Protein AF-A0A125PHG7-F1 (afdb_monomer_lite)

Sequence (249 aa):
MFSWAIPRGFDPPYDG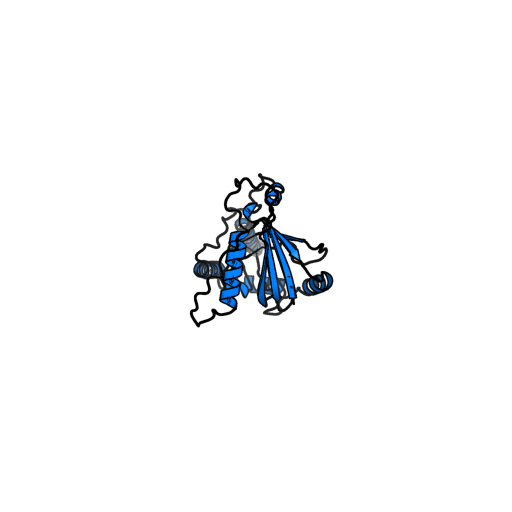TRLGIETFPHGKSYALYEGLATHGSSHAGIWDVGEYEIDSYERLGDLDNEETVSTHGDETAPAHDVEQEAKLREALRYCHFADDNQPTRGNPSRSFKIFLKGTRFQNLRLEFSRRITDVKHVKPKDTRLPTTNRQWTIVVLGPKKSIAAAAATATTSILTGRTMDEIKKQSRAALLTSPNMVQENERMWSAETGESLSYPQAEDSKAKKEEEALECAVASLGLEDDEQDVASR

Structure (mmCIF, N/CA/C/O backbone):
data_AF-A0A125PHG7-F1
#
_entry.id   AF-A0A125PHG7-F1
#
loop_
_atom_site.group_PDB
_atom_site.id
_atom_site.type_symbol
_atom_site.label_atom_id
_atom_site.label_alt_id
_atom_site.label_comp_id
_atom_site.label_asym_id
_atom_site.label_entity_id
_atom_site.label_seq_id
_atom_site.pdbx_PDB_ins_code
_atom_site.Cartn_x
_atom_site.Cartn_y
_atom_site.Cartn_z
_atom_site.occupancy
_atom_site.B_iso_or_equiv
_atom_site.auth_seq_id
_atom_site.auth_comp_id
_atom_site.auth_asym_id
_atom_site.auth_atom_id
_atom_site.pdbx_PDB_model_num
ATOM 1 N N . MET A 1 1 ? 9.045 4.737 4.213 1.00 84.69 1 MET A N 1
ATOM 2 C CA . MET A 1 1 ? 8.439 3.792 3.250 1.00 84.69 1 MET A CA 1
ATOM 3 C C . MET A 1 1 ? 7.819 4.576 2.124 1.00 84.69 1 MET A C 1
ATOM 5 O O . MET A 1 1 ? 7.138 5.552 2.405 1.00 84.69 1 MET A O 1
ATOM 9 N N . PHE A 1 2 ? 8.014 4.148 0.881 1.00 88.56 2 PHE A N 1
ATOM 10 C CA . PHE A 1 2 ? 7.249 4.683 -0.245 1.00 88.56 2 PHE A CA 1
ATOM 11 C C . PHE A 1 2 ? 5.775 4.296 -0.109 1.00 88.56 2 PHE A C 1
ATOM 13 O O . PHE A 1 2 ? 5.451 3.260 0.473 1.00 88.56 2 PHE A O 1
ATOM 20 N N . SER A 1 3 ? 4.865 5.156 -0.556 1.00 89.62 3 SER A N 1
ATOM 21 C CA . SER A 1 3 ? 3.439 4.981 -0.279 1.00 89.62 3 SER A CA 1
ATOM 22 C C . SER A 1 3 ? 2.5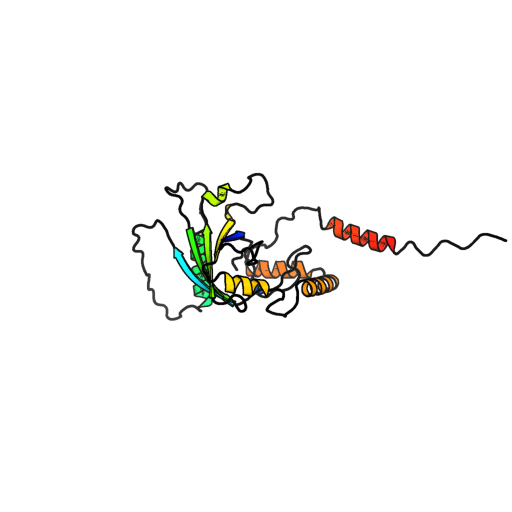78 5.503 -1.419 1.00 89.62 3 SER A C 1
ATOM 24 O O . SER A 1 3 ? 2.834 6.572 -1.972 1.00 89.62 3 SER A O 1
ATOM 26 N N . TRP A 1 4 ? 1.529 4.744 -1.735 1.00 91.44 4 TRP A N 1
ATOM 27 C CA . TRP A 1 4 ? 0.517 5.119 -2.714 1.00 91.44 4 TRP A CA 1
ATOM 28 C C . TRP A 1 4 ? -0.880 4.904 -2.145 1.00 91.44 4 TRP A C 1
ATOM 30 O O . TRP A 1 4 ? -1.186 3.842 -1.605 1.00 91.44 4 TRP A O 1
ATOM 40 N N . ALA A 1 5 ? -1.759 5.880 -2.341 1.00 89.25 5 ALA A N 1
ATOM 41 C CA . ALA A 1 5 ? -3.190 5.711 -2.164 1.00 89.25 5 ALA A CA 1
ATOM 42 C C . ALA A 1 5 ? -3.797 5.114 -3.443 1.00 89.25 5 ALA A C 1
ATOM 44 O O . ALA A 1 5 ? -3.608 5.653 -4.536 1.00 89.25 5 ALA A O 1
ATOM 45 N N . ILE A 1 6 ? -4.557 4.023 -3.306 1.00 89.62 6 ILE A N 1
ATOM 46 C CA . ILE A 1 6 ? -5.271 3.355 -4.405 1.00 89.62 6 ILE A CA 1
ATOM 47 C C . ILE A 1 6 ? -6.781 3.449 -4.120 1.00 89.62 6 ILE A C 1
ATOM 49 O O . ILE A 1 6 ? -7.330 2.571 -3.456 1.00 89.62 6 ILE A O 1
ATOM 53 N N . PRO A 1 7 ? -7.492 4.493 -4.595 1.00 84.81 7 PRO A N 1
ATOM 54 C CA . PRO A 1 7 ? -8.845 4.819 -4.119 1.00 84.81 7 PRO A CA 1
ATOM 55 C C . PRO A 1 7 ? -9.909 3.736 -4.327 1.00 84.81 7 PRO A C 1
ATOM 57 O O . PRO A 1 7 ? -10.912 3.709 -3.621 1.00 84.81 7 PRO A O 1
ATOM 60 N N . ARG A 1 8 ? -9.728 2.872 -5.330 1.00 83.50 8 ARG A N 1
ATOM 61 C CA . ARG A 1 8 ? -10.654 1.774 -5.659 1.00 83.50 8 ARG A CA 1
ATOM 62 C C . ARG A 1 8 ? -10.152 0.402 -5.201 1.00 83.50 8 ARG A C 1
ATOM 64 O O . ARG A 1 8 ? -10.783 -0.595 -5.539 1.00 83.50 8 ARG A O 1
ATOM 71 N N . GLY A 1 9 ? -9.005 0.345 -4.517 1.00 85.50 9 GLY A N 1
ATOM 72 C CA . GLY A 1 9 ? -8.361 -0.907 -4.123 1.00 85.50 9 GLY A CA 1
ATOM 73 C C . GLY A 1 9 ? -8.283 -1.922 -5.269 1.00 85.50 9 GLY A C 1
ATOM 74 O O . GLY A 1 9 ? -8.097 -1.560 -6.435 1.00 85.50 9 GLY A O 1
ATOM 75 N N . PHE A 1 10 ? -8.490 -3.195 -4.939 1.00 83.88 10 PHE A N 1
ATOM 76 C CA . PHE A 1 10 ? -8.588 -4.296 -5.904 1.00 83.88 10 PHE A CA 1
ATOM 77 C C . PHE A 1 10 ? -10.024 -4.825 -6.060 1.00 83.88 10 PHE A C 1
ATOM 79 O O . PHE A 1 10 ? -10.228 -5.916 -6.594 1.00 83.88 10 PHE A O 1
ATOM 86 N N . ASP A 1 11 ? -11.020 -4.039 -5.640 1.00 75.75 11 ASP A N 1
ATOM 87 C CA . ASP A 1 11 ? -12.424 -4.446 -5.659 1.00 75.75 11 ASP A CA 1
ATOM 88 C C . ASP A 1 11 ? -12.980 -4.536 -7.091 1.00 75.75 11 ASP A C 1
ATOM 90 O O . ASP A 1 11 ? -12.595 -3.741 -7.963 1.00 75.75 11 ASP A O 1
ATOM 94 N N . PRO A 1 12 ? -13.908 -5.472 -7.367 1.00 67.56 12 PRO A N 1
ATOM 95 C CA . PRO A 1 12 ? -14.641 -5.512 -8.626 1.00 67.56 12 PRO A CA 1
ATOM 96 C C . PRO A 1 12 ? -15.515 -4.256 -8.849 1.00 67.56 12 PRO A C 1
ATOM 98 O O . PRO A 1 12 ? -16.071 -3.720 -7.892 1.00 67.56 12 PRO A O 1
ATOM 101 N N . PRO A 1 13 ? -15.729 -3.813 -10.103 1.00 65.00 13 PRO A N 1
ATOM 102 C CA . PRO A 1 13 ? -15.138 -4.338 -11.328 1.00 65.00 13 PRO A CA 1
ATOM 103 C C . PRO A 1 13 ? -13.642 -3.989 -11.432 1.00 65.00 13 PRO A C 1
ATOM 105 O O . PRO A 1 13 ? -13.215 -2.840 -11.298 1.00 65.00 13 PRO A O 1
ATOM 108 N N . TYR A 1 14 ? -12.830 -5.017 -11.676 1.00 67.69 14 TYR A N 1
ATOM 109 C CA . TYR A 1 14 ? -11.383 -4.916 -11.820 1.00 67.69 14 TYR A CA 1
ATOM 110 C C . TYR A 1 14 ? -10.998 -5.267 -13.259 1.00 67.69 14 TYR A C 1
ATOM 112 O O . TYR A 1 14 ? -11.067 -6.425 -13.670 1.00 67.69 14 TYR A O 1
ATOM 120 N N . ASP A 1 15 ? -10.624 -4.261 -14.044 1.00 70.88 15 ASP A N 1
ATOM 121 C CA . ASP A 1 15 ? -10.277 -4.386 -15.461 1.00 70.88 15 ASP A CA 1
ATOM 122 C C . ASP A 1 15 ? -8.796 -4.711 -15.698 1.00 70.88 15 ASP A C 1
ATOM 124 O O . ASP A 1 15 ? -8.433 -5.131 -16.797 1.00 70.88 15 ASP A O 1
ATOM 128 N N . GLY A 1 16 ? -7.940 -4.621 -14.679 1.00 80.44 16 GLY A N 1
ATOM 129 C CA . GLY A 1 16 ? -6.489 -4.752 -14.841 1.00 80.44 16 GLY A CA 1
ATOM 130 C C . GLY A 1 16 ? -5.703 -3.502 -14.477 1.00 80.44 16 GLY A C 1
ATOM 131 O O . GLY A 1 16 ? -4.488 -3.612 -14.349 1.00 80.44 16 GLY A O 1
ATOM 132 N N . THR A 1 17 ? -6.363 -2.362 -14.256 1.00 87.25 17 THR A N 1
ATOM 133 C CA . THR A 1 17 ? -5.678 -1.075 -14.099 1.00 87.25 17 THR A CA 1
ATOM 134 C C . THR A 1 17 ? -6.230 -0.283 -12.916 1.00 87.25 17 THR A C 1
ATOM 136 O O . THR A 1 17 ? -7.429 -0.291 -12.632 1.00 87.25 17 THR A O 1
ATOM 139 N N . ARG A 1 18 ? -5.357 0.409 -12.184 1.00 87.06 18 ARG A N 1
ATOM 140 C CA . ARG A 1 18 ? -5.702 1.255 -11.039 1.00 87.06 18 ARG A CA 1
ATOM 141 C C . ARG A 1 18 ? -4.920 2.558 -11.062 1.00 87.06 18 ARG A C 1
ATOM 143 O O . ARG A 1 18 ? -3.762 2.593 -11.458 1.00 87.06 18 ARG A O 1
ATOM 150 N N . LEU A 1 19 ? -5.569 3.618 -10.589 1.00 86.19 19 LEU A N 1
ATOM 151 C CA . LEU A 1 19 ? -4.893 4.862 -10.249 1.00 86.19 19 LEU A CA 1
ATOM 152 C C . LEU A 1 19 ? -4.193 4.681 -8.900 1.00 86.19 19 LEU A C 1
ATOM 154 O O . LEU A 1 19 ? -4.855 4.386 -7.902 1.00 86.19 19 LEU A O 1
ATOM 158 N N . GLY A 1 20 ? -2.880 4.878 -8.887 1.00 88.94 20 GLY A N 1
ATOM 159 C CA . GLY A 1 20 ? -2.086 5.072 -7.683 1.00 88.94 20 GLY A CA 1
ATOM 160 C C . GLY A 1 20 ? -1.722 6.543 -7.532 1.00 88.94 20 GLY A C 1
ATOM 161 O O . GLY A 1 20 ? -1.266 7.175 -8.483 1.00 88.94 20 GLY A O 1
ATOM 162 N N . ILE A 1 21 ? -1.920 7.098 -6.344 1.00 87.19 21 ILE A N 1
ATOM 163 C CA . ILE A 1 21 ? -1.499 8.457 -6.001 1.00 87.19 21 ILE A CA 1
ATOM 164 C C . ILE A 1 21 ? -0.365 8.338 -4.999 1.00 87.19 21 ILE A C 1
ATOM 166 O O . ILE A 1 21 ? -0.593 7.882 -3.885 1.00 87.19 21 ILE A O 1
ATOM 170 N N . GLU A 1 22 ? 0.835 8.749 -5.380 1.00 87.00 22 GLU A N 1
ATOM 171 C CA . GLU A 1 22 ? 1.981 8.801 -4.476 1.00 87.00 22 GLU A CA 1
ATOM 172 C C . GLU A 1 22 ? 1.706 9.790 -3.339 1.00 87.00 22 GLU A C 1
ATOM 174 O O . GLU A 1 22 ? 1.378 10.963 -3.562 1.00 87.00 22 GLU A O 1
ATOM 179 N N . THR A 1 23 ? 1.791 9.291 -2.110 1.00 84.75 23 THR A N 1
ATOM 180 C CA . THR A 1 23 ? 1.592 10.064 -0.883 1.00 84.75 23 THR A CA 1
ATOM 181 C C . THR A 1 23 ? 2.936 10.374 -0.236 1.00 84.75 23 THR A C 1
ATOM 183 O O . THR A 1 23 ? 3.985 9.947 -0.713 1.00 84.75 23 THR A O 1
ATOM 186 N N . PHE A 1 24 ? 2.913 11.105 0.878 1.00 81.56 24 PHE A N 1
ATOM 187 C CA . PHE A 1 24 ? 4.109 11.270 1.698 1.00 81.56 24 PHE A CA 1
ATOM 188 C C . PHE A 1 24 ? 4.642 9.909 2.164 1.00 81.56 24 PHE A C 1
ATOM 190 O O . PHE A 1 24 ? 3.845 8.978 2.362 1.00 81.56 24 PHE A O 1
ATOM 197 N N . PRO A 1 25 ? 5.970 9.766 2.297 1.00 83.00 25 PRO A N 1
ATOM 198 C CA . PRO A 1 25 ? 6.554 8.547 2.814 1.00 83.00 25 PRO A CA 1
ATOM 199 C C . PRO A 1 25 ? 6.179 8.379 4.285 1.00 83.00 25 PRO A C 1
ATOM 201 O O . PRO A 1 25 ? 6.287 9.318 5.061 1.00 83.00 25 PRO A O 1
ATOM 204 N N . HIS A 1 26 ? 5.781 7.174 4.685 1.00 83.75 26 HIS A N 1
ATOM 205 C CA . HIS A 1 26 ? 5.431 6.882 6.079 1.00 83.75 26 HIS A CA 1
ATOM 206 C C . HIS A 1 26 ? 6.583 6.197 6.824 1.00 83.75 26 HIS A C 1
ATOM 208 O O . HIS A 1 26 ? 7.427 5.534 6.206 1.00 83.75 26 HIS A O 1
ATOM 214 N N . GLY A 1 27 ? 6.612 6.335 8.153 1.00 83.25 27 GLY A N 1
ATOM 215 C CA . GLY A 1 27 ? 7.534 5.599 9.024 1.00 83.25 27 GLY A CA 1
ATOM 216 C C . GLY A 1 27 ? 7.376 4.081 8.880 1.00 83.25 27 GLY A C 1
ATOM 217 O O . GLY A 1 27 ? 6.334 3.595 8.436 1.00 83.25 27 GLY A O 1
ATOM 218 N N . LYS A 1 28 ? 8.402 3.307 9.248 1.00 85.19 28 LYS A N 1
ATOM 219 C CA . LYS A 1 28 ? 8.317 1.836 9.245 1.00 85.19 28 LYS A CA 1
ATOM 220 C C . LYS A 1 28 ? 7.242 1.342 10.209 1.00 85.19 28 LYS A C 1
ATOM 222 O O . LYS A 1 28 ? 6.509 0.417 9.869 1.00 85.19 28 LYS A O 1
ATOM 227 N N . SER A 1 29 ? 7.096 1.998 11.359 1.00 86.94 29 SER A N 1
ATOM 228 C CA . SER A 1 29 ? 6.066 1.659 12.346 1.00 86.94 29 SER A CA 1
ATOM 229 C C . SER A 1 29 ? 4.635 1.880 11.832 1.00 86.94 29 SER A C 1
ATOM 231 O O . SER A 1 29 ? 3.714 1.207 12.291 1.00 86.94 29 SER A O 1
ATOM 233 N N . TYR A 1 30 ? 4.440 2.738 10.822 1.00 88.56 30 TYR A N 1
ATOM 234 C CA . TYR A 1 30 ? 3.130 2.970 10.205 1.00 88.56 30 TYR A CA 1
ATOM 235 C C . TYR A 1 30 ? 2.581 1.736 9.473 1.00 88.56 30 TYR A C 1
ATOM 237 O O . TYR A 1 30 ? 1.369 1.553 9.422 1.00 88.56 30 TYR A O 1
ATOM 245 N N . ALA A 1 31 ? 3.438 0.851 8.939 1.00 88.44 31 ALA A N 1
ATOM 246 C CA . ALA A 1 31 ? 2.982 -0.331 8.190 1.00 88.44 31 ALA A CA 1
ATOM 247 C C . ALA A 1 31 ? 2.143 -1.312 9.019 1.00 88.44 31 ALA A C 1
ATOM 249 O O . ALA A 1 31 ? 1.397 -2.106 8.452 1.00 88.44 31 ALA A O 1
ATOM 250 N N . LEU A 1 32 ? 2.272 -1.268 10.346 1.00 91.12 32 LEU A N 1
ATOM 251 C CA . LEU A 1 32 ? 1.525 -2.120 11.271 1.00 91.12 32 LEU A CA 1
ATOM 252 C C . LEU A 1 32 ? 0.519 -1.323 12.112 1.00 91.12 32 LEU A C 1
ATOM 254 O O . LEU A 1 32 ? -0.070 -1.864 13.047 1.00 91.12 32 LEU A O 1
ATOM 258 N N . TYR A 1 33 ? 0.336 -0.037 11.810 1.00 90.38 33 TYR A N 1
ATOM 259 C CA . TYR A 1 33 ? -0.520 0.836 12.595 1.00 90.38 33 TYR A CA 1
ATOM 260 C C . TYR A 1 33 ? -2.002 0.651 12.248 1.00 90.38 33 TYR A C 1
ATOM 262 O O . TYR A 1 33 ? -2.410 0.737 11.090 1.00 90.38 33 TYR A O 1
ATOM 270 N N . GLU A 1 34 ? -2.828 0.478 13.281 1.00 91.75 34 GLU A N 1
ATOM 271 C CA . GLU A 1 34 ? -4.287 0.466 13.177 1.00 91.75 34 GLU A CA 1
ATOM 272 C C . GLU A 1 34 ? -4.892 1.489 14.120 1.00 91.75 34 GLU A C 1
ATOM 274 O O . GLU A 1 34 ? -4.674 1.439 15.332 1.00 91.75 34 GLU A O 1
ATOM 279 N N . GLY A 1 35 ? -5.712 2.379 13.576 1.00 89.88 35 GLY A N 1
ATOM 280 C CA . GLY A 1 35 ? -6.410 3.364 14.379 1.00 89.88 35 GLY A CA 1
ATOM 281 C C . GLY A 1 35 ? -6.613 4.688 13.669 1.00 89.88 35 GLY A C 1
ATOM 282 O O . GLY A 1 35 ? -6.902 4.720 12.478 1.00 89.88 35 GLY A O 1
ATOM 283 N N . LEU A 1 36 ? -6.506 5.787 14.406 1.00 86.56 36 LEU A N 1
ATOM 284 C CA . LEU A 1 36 ? -6.767 7.134 13.905 1.00 86.56 36 LEU A CA 1
ATOM 285 C C . LEU A 1 36 ? -5.554 7.643 13.114 1.00 86.56 36 LEU A C 1
ATOM 287 O O . LEU A 1 36 ? -4.464 7.761 13.665 1.00 86.56 36 LEU A O 1
ATOM 291 N N . ALA A 1 37 ? -5.726 7.897 11.817 1.00 70.69 37 ALA A N 1
ATOM 292 C CA . ALA A 1 37 ? -4.596 8.028 10.896 1.00 70.69 37 ALA A CA 1
ATOM 293 C C . ALA A 1 37 ? -3.994 9.444 10.804 1.00 70.69 37 ALA A C 1
ATOM 295 O O . ALA A 1 37 ? -2.812 9.554 10.499 1.00 70.69 37 ALA A O 1
ATOM 296 N N . THR A 1 38 ? -4.775 10.503 11.047 1.00 67.56 38 THR A N 1
ATOM 297 C CA . THR A 1 38 ? -4.357 11.923 10.993 1.00 67.56 38 THR A CA 1
ATOM 298 C C . THR A 1 38 ? -5.344 12.793 11.781 1.00 67.56 38 THR A C 1
ATOM 300 O O . THR A 1 38 ? -6.394 12.296 12.191 1.00 67.56 38 THR A O 1
ATOM 303 N N . HIS A 1 39 ? -5.072 14.099 11.936 1.00 55.31 39 HIS A N 1
ATOM 304 C CA . HIS A 1 39 ? -6.052 15.094 12.419 1.00 55.31 39 HIS A CA 1
ATOM 305 C C . HIS A 1 39 ? -7.324 15.087 11.543 1.00 55.31 39 HIS A C 1
ATOM 307 O O . HIS A 1 39 ? -7.391 15.718 10.489 1.00 55.31 39 HIS A O 1
ATOM 313 N N . GLY A 1 40 ? -8.322 14.293 11.936 1.00 54.66 40 GLY A N 1
ATOM 314 C CA . GLY A 1 40 ? -9.566 14.073 11.201 1.00 54.66 40 GLY A CA 1
ATOM 315 C C . GLY A 1 40 ? -10.265 12.768 11.599 1.00 54.66 40 GLY A C 1
ATOM 316 O O . GLY A 1 40 ? -9.788 12.011 12.432 1.00 54.66 40 GLY A O 1
ATOM 317 N N . SER A 1 41 ? -11.406 12.481 10.966 1.00 62.66 41 SER A N 1
ATOM 318 C CA . SER A 1 41 ? -12.200 11.255 11.185 1.00 62.66 41 SER A CA 1
ATOM 319 C C . SER A 1 41 ? -11.694 10.027 10.390 1.00 62.66 41 SER A C 1
ATOM 321 O O . SER A 1 41 ? -12.434 9.055 10.197 1.00 62.66 41 SER A O 1
ATOM 323 N N . SER A 1 42 ? -10.459 10.054 9.873 1.00 78.50 42 SER A N 1
ATOM 324 C CA . SER A 1 42 ? -9.877 8.989 9.040 1.00 78.50 42 SER A CA 1
ATOM 325 C C . SER A 1 42 ? -9.279 7.868 9.889 1.00 78.50 42 SER A C 1
ATOM 327 O O . SER A 1 42 ? -8.553 8.104 10.848 1.00 78.50 42 SER A O 1
ATOM 329 N N . HIS A 1 43 ? -9.569 6.623 9.516 1.00 86.69 43 HIS A N 1
ATOM 330 C CA . HIS A 1 43 ? -9.115 5.449 10.255 1.00 86.69 43 HIS A CA 1
ATOM 331 C C . HIS A 1 43 ? -8.344 4.506 9.337 1.00 86.69 43 HIS A C 1
ATOM 333 O O . HIS A 1 43 ? -8.745 4.291 8.192 1.00 86.69 43 HIS A O 1
ATOM 339 N N . ALA A 1 44 ? -7.261 3.943 9.858 1.00 88.31 44 ALA A N 1
ATOM 340 C CA . ALA A 1 44 ? -6.425 2.947 9.219 1.00 88.31 44 ALA A CA 1
ATOM 341 C C . ALA A 1 44 ? -6.734 1.554 9.779 1.00 88.31 44 ALA A C 1
ATOM 343 O O . ALA A 1 44 ? -6.848 1.368 10.992 1.00 88.31 44 ALA A O 1
ATOM 344 N N . GLY A 1 45 ? -6.835 0.582 8.879 1.00 90.44 45 GLY A N 1
ATOM 345 C CA . GLY A 1 45 ? -6.798 -0.843 9.186 1.00 90.44 45 GLY A CA 1
ATOM 346 C C . GLY A 1 45 ? -5.813 -1.522 8.240 1.00 90.44 45 GLY A C 1
ATOM 347 O O . GLY A 1 45 ? -5.635 -1.064 7.106 1.00 90.44 45 GLY A O 1
ATOM 348 N N . ILE A 1 46 ? -5.168 -2.596 8.694 1.00 93.50 46 ILE A N 1
ATOM 349 C CA . ILE A 1 46 ? -4.195 -3.322 7.876 1.00 93.50 46 ILE A CA 1
ATOM 350 C C . ILE A 1 46 ? -4.906 -4.428 7.103 1.00 93.50 46 ILE A C 1
ATOM 352 O O . ILE A 1 46 ? -5.292 -5.460 7.649 1.00 93.50 46 ILE A O 1
ATOM 356 N N . TRP A 1 47 ? -5.082 -4.208 5.803 1.00 92.19 47 TRP A N 1
ATOM 357 C CA . TRP A 1 47 ? -5.775 -5.144 4.915 1.00 92.19 47 TRP A CA 1
ATOM 358 C C . TRP A 1 47 ? -4.881 -6.271 4.402 1.00 92.19 47 TRP A C 1
ATOM 360 O O . TRP A 1 47 ? -5.379 -7.335 4.047 1.00 92.19 47 TRP A O 1
ATOM 370 N N . ASP A 1 48 ? -3.578 -6.051 4.331 1.00 94.19 48 ASP A N 1
ATOM 371 C CA . ASP A 1 48 ? -2.606 -7.095 4.052 1.00 94.19 48 ASP A CA 1
ATOM 372 C C . ASP A 1 48 ? -1.229 -6.647 4.534 1.00 94.19 48 ASP A C 1
ATOM 374 O O . ASP A 1 48 ? -0.970 -5.451 4.669 1.00 94.19 48 ASP A O 1
ATOM 378 N N . VAL A 1 49 ? -0.357 -7.612 4.789 1.00 94.44 49 VAL A N 1
ATOM 379 C CA . VAL A 1 49 ? 1.037 -7.387 5.158 1.00 94.44 49 VAL A CA 1
ATOM 380 C C . VAL A 1 49 ? 1.878 -8.544 4.638 1.00 94.44 49 VAL A C 1
ATOM 382 O O . VAL A 1 49 ? 1.414 -9.688 4.575 1.00 94.44 49 VAL A O 1
ATOM 385 N N . GLY A 1 50 ? 3.111 -8.245 4.254 1.00 93.75 50 GLY A N 1
ATOM 386 C CA . GLY A 1 50 ? 4.061 -9.238 3.787 1.00 93.75 50 GLY A CA 1
ATOM 387 C C . GLY A 1 50 ? 5.312 -8.594 3.218 1.00 93.75 50 GLY A C 1
ATOM 388 O O . GLY A 1 50 ? 5.626 -7.439 3.510 1.00 93.75 50 GLY A O 1
ATOM 389 N N . GLU A 1 51 ? 6.007 -9.360 2.392 1.00 93.38 51 GLU A N 1
ATOM 390 C CA . GLU A 1 51 ? 7.259 -8.955 1.762 1.00 93.38 51 GLU A CA 1
ATOM 391 C C . GLU A 1 51 ? 7.031 -8.549 0.306 1.00 93.38 51 GLU A C 1
ATOM 393 O O . GLU A 1 51 ? 6.010 -8.879 -0.308 1.00 93.38 51 GLU A O 1
ATOM 398 N N . TYR A 1 52 ? 8.006 -7.849 -0.265 1.00 93.19 52 TYR A N 1
ATOM 399 C CA . TYR A 1 52 ? 8.016 -7.544 -1.685 1.00 93.19 52 TYR A CA 1
ATOM 400 C C . TYR A 1 52 ? 9.389 -7.798 -2.301 1.00 93.19 52 TYR A C 1
ATOM 402 O O . TYR A 1 52 ? 10.416 -7.754 -1.627 1.00 93.19 52 TYR A O 1
ATOM 410 N N . GLU A 1 53 ? 9.386 -8.023 -3.610 1.00 93.25 53 GLU A N 1
ATOM 411 C CA . GLU A 1 53 ? 10.580 -8.127 -4.441 1.00 93.25 53 GLU A CA 1
ATOM 412 C C . GLU A 1 53 ? 10.422 -7.232 -5.669 1.00 93.25 53 GLU A C 1
ATOM 414 O O . GLU A 1 53 ? 9.345 -7.158 -6.266 1.00 93.25 53 GLU A O 1
ATOM 419 N N . ILE A 1 54 ? 11.493 -6.545 -6.056 1.00 90.44 54 ILE A N 1
ATOM 420 C CA . ILE A 1 54 ? 11.547 -5.813 -7.321 1.00 90.44 54 ILE A CA 1
ATOM 421 C C . ILE A 1 54 ? 11.924 -6.803 -8.419 1.00 90.44 54 ILE A C 1
ATOM 423 O O . ILE A 1 54 ? 13.038 -7.320 -8.439 1.00 90.44 54 ILE A O 1
ATOM 427 N N . ASP A 1 55 ? 10.968 -7.072 -9.310 1.00 81.69 55 ASP A N 1
ATOM 428 C CA . ASP A 1 55 ? 11.103 -8.050 -10.395 1.00 81.69 55 ASP A CA 1
ATOM 429 C C . ASP A 1 55 ? 11.951 -7.467 -11.536 1.00 81.69 55 ASP A C 1
ATOM 431 O O . ASP A 1 55 ? 12.926 -8.062 -11.984 1.00 81.69 55 ASP A O 1
ATOM 435 N N . SER A 1 56 ? 11.614 -6.257 -11.989 1.00 78.50 56 SER A N 1
ATOM 436 C CA . SER A 1 56 ? 12.374 -5.526 -13.011 1.00 78.50 56 SER A CA 1
ATOM 437 C C . SER A 1 56 ? 11.962 -4.056 -13.073 1.00 78.50 56 SER A C 1
ATOM 439 O O . SER A 1 56 ? 10.882 -3.676 -12.620 1.00 78.50 56 SER A O 1
ATOM 441 N N . TYR A 1 57 ? 12.800 -3.224 -13.682 1.00 71.38 57 TYR A N 1
ATOM 442 C CA . TYR A 1 57 ? 12.415 -1.912 -14.192 1.00 71.38 57 TYR A CA 1
ATOM 443 C C . TYR A 1 57 ? 12.915 -1.805 -15.637 1.00 71.38 57 TYR A C 1
ATOM 445 O O . TYR A 1 57 ? 14.081 -2.067 -15.917 1.00 71.38 57 TYR A O 1
ATOM 453 N N . GLU A 1 58 ? 12.015 -1.525 -16.581 1.00 63.12 58 GLU A N 1
ATOM 454 C CA . GLU A 1 58 ? 12.341 -1.532 -18.012 1.00 63.12 58 GLU A CA 1
ATOM 455 C C . GLU A 1 58 ? 12.714 -0.120 -18.474 1.00 63.12 58 GLU A C 1
ATOM 457 O O . GLU A 1 58 ? 11.926 0.822 -18.353 1.00 63.12 58 GLU A O 1
ATOM 462 N N . ARG A 1 59 ? 13.912 0.024 -19.058 1.00 54.53 59 ARG A N 1
ATOM 463 C CA . ARG A 1 59 ? 14.370 1.256 -19.709 1.00 54.53 59 ARG A CA 1
ATOM 464 C C . ARG A 1 59 ? 14.077 1.192 -21.204 1.00 54.53 59 ARG A C 1
ATOM 466 O O . ARG A 1 59 ? 14.958 0.921 -22.012 1.00 54.53 59 ARG A O 1
ATOM 473 N N . LEU A 1 60 ? 12.816 1.390 -21.589 1.00 44.69 60 LEU A N 1
ATOM 474 C CA . LEU A 1 60 ? 12.434 1.370 -23.004 1.00 44.69 60 LEU A CA 1
ATOM 475 C C . LEU A 1 60 ? 13.028 2.605 -23.715 1.00 44.69 60 LEU A C 1
ATOM 477 O O . LEU A 1 60 ? 12.469 3.699 -23.637 1.00 44.69 60 LEU A O 1
ATOM 481 N N . GLY A 1 61 ? 14.179 2.440 -24.375 1.00 44.56 61 GLY A N 1
ATOM 482 C CA . GLY A 1 61 ? 14.860 3.508 -25.122 1.00 44.56 61 GLY A CA 1
ATOM 483 C C . GLY A 1 61 ? 16.371 3.628 -24.908 1.00 44.56 61 GLY A C 1
ATOM 484 O O . GLY A 1 61 ? 16.992 4.423 -25.610 1.00 44.56 61 GLY A O 1
ATOM 485 N N . ASP A 1 62 ? 16.969 2.842 -24.011 1.00 40.44 62 ASP A N 1
ATOM 486 C CA . ASP A 1 62 ? 18.427 2.714 -23.954 1.00 40.44 62 ASP A CA 1
ATOM 487 C C . ASP A 1 62 ? 18.880 1.703 -25.011 1.00 40.44 62 ASP A C 1
ATOM 489 O O . ASP A 1 62 ? 18.947 0.497 -24.778 1.00 40.44 62 ASP A O 1
ATOM 493 N N . LEU A 1 63 ? 19.132 2.216 -26.214 1.00 42.25 63 LEU A N 1
ATOM 494 C CA . LEU A 1 63 ? 20.103 1.599 -27.105 1.00 42.25 63 LEU A CA 1
ATOM 495 C C . LEU A 1 63 ? 21.477 1.770 -26.448 1.00 42.25 63 LEU A C 1
ATOM 497 O O . LEU A 1 63 ? 21.876 2.893 -26.150 1.00 42.25 63 LEU A O 1
ATOM 501 N N . ASP A 1 64 ? 22.148 0.644 -26.237 1.00 42.06 64 ASP A N 1
ATOM 502 C CA . ASP A 1 64 ? 23.589 0.517 -26.040 1.00 42.06 64 ASP A CA 1
ATOM 503 C C . ASP A 1 64 ? 24.193 1.371 -24.915 1.00 42.06 64 ASP A C 1
ATOM 505 O O . ASP A 1 64 ? 24.948 2.304 -25.163 1.00 42.06 64 ASP A O 1
ATOM 509 N N . ASN A 1 65 ? 23.952 0.987 -23.661 1.00 38.88 65 ASN A N 1
ATOM 510 C CA . ASN A 1 65 ? 24.975 1.176 -22.635 1.00 38.88 65 ASN A CA 1
ATOM 511 C C . ASN A 1 65 ? 25.256 -0.180 -21.989 1.00 38.88 65 ASN A C 1
ATOM 513 O O . ASN A 1 65 ? 24.572 -0.622 -21.065 1.00 38.88 65 ASN A O 1
ATOM 517 N N . GLU A 1 66 ? 26.279 -0.858 -22.512 1.00 49.81 66 GLU A N 1
ATOM 518 C CA . GLU A 1 66 ? 27.075 -1.755 -21.687 1.00 49.81 66 GLU A CA 1
ATOM 519 C C . GLU A 1 66 ? 27.644 -0.920 -20.534 1.00 49.81 66 GLU A C 1
ATOM 521 O O . GLU A 1 66 ? 28.659 -0.250 -20.686 1.00 49.81 66 GLU A O 1
ATOM 526 N N . GLU A 1 67 ? 26.978 -0.914 -19.382 1.00 39.78 67 GLU A N 1
ATOM 527 C CA . GLU A 1 67 ? 27.518 -0.278 -18.184 1.00 39.78 67 GLU A CA 1
ATOM 528 C C . GLU A 1 67 ? 27.531 -1.259 -17.016 1.00 39.78 67 GLU A C 1
ATOM 530 O O . GLU A 1 67 ? 26.576 -1.450 -16.269 1.00 39.78 67 GLU A O 1
ATOM 535 N N . THR A 1 68 ? 28.713 -1.862 -16.891 1.00 40.78 68 THR A N 1
ATOM 536 C CA . THR A 1 68 ? 29.457 -1.977 -15.636 1.00 40.78 68 THR A CA 1
ATOM 537 C C . THR A 1 68 ? 28.715 -2.612 -14.469 1.00 40.78 68 THR A C 1
ATOM 539 O O . THR A 1 68 ? 28.271 -1.950 -13.532 1.00 40.78 68 THR A O 1
ATOM 542 N N . VAL A 1 69 ? 28.766 -3.943 -14.444 1.00 37.19 69 VAL A N 1
ATOM 543 C CA . VAL A 1 69 ? 28.784 -4.698 -13.190 1.00 37.19 69 VAL A CA 1
ATOM 544 C C . VAL A 1 69 ? 30.065 -4.312 -12.437 1.00 37.19 69 VAL A C 1
ATOM 546 O O . VAL A 1 69 ? 31.123 -4.917 -12.617 1.00 37.19 69 VAL A O 1
ATOM 549 N N . SER A 1 70 ? 29.998 -3.260 -11.617 1.00 37.22 70 SER A N 1
ATOM 550 C CA . SER A 1 70 ? 31.054 -2.949 -10.654 1.00 37.22 70 SER A CA 1
ATOM 551 C C . SER A 1 70 ? 31.012 -4.005 -9.554 1.00 37.22 70 SER A C 1
ATOM 553 O O . SER A 1 70 ? 30.256 -3.913 -8.589 1.00 37.22 70 SER A O 1
ATOM 555 N N . THR A 1 71 ? 31.796 -5.062 -9.752 1.00 42.72 71 THR A N 1
ATOM 556 C CA . THR A 1 71 ? 32.001 -6.124 -8.767 1.00 42.72 71 THR A CA 1
ATOM 557 C C . THR A 1 71 ? 33.143 -5.684 -7.856 1.00 42.72 71 THR A C 1
ATOM 559 O O . THR A 1 71 ? 34.287 -6.094 -8.038 1.00 42.72 71 THR A O 1
ATOM 562 N N . HIS A 1 72 ? 32.859 -4.805 -6.896 1.00 39.94 72 HIS A N 1
ATOM 563 C CA . HIS A 1 72 ? 33.755 -4.625 -5.757 1.00 39.94 72 HIS A CA 1
ATOM 564 C C . HIS A 1 72 ? 33.269 -5.519 -4.622 1.00 39.94 72 HIS A C 1
ATOM 566 O O . HIS A 1 72 ? 32.220 -5.285 -4.029 1.00 39.94 72 HIS A O 1
ATOM 572 N N . GLY A 1 73 ? 34.027 -6.593 -4.401 1.00 49.62 73 GLY A N 1
ATOM 573 C CA . GLY A 1 73 ? 33.827 -7.519 -3.301 1.00 49.62 73 GLY A CA 1
ATOM 574 C C . GLY A 1 73 ? 34.095 -6.836 -1.968 1.00 49.62 73 GLY A C 1
ATOM 575 O O . GLY A 1 73 ? 35.209 -6.384 -1.713 1.00 49.62 73 GLY A O 1
ATOM 576 N N . ASP A 1 74 ? 33.066 -6.814 -1.133 1.00 43.88 74 ASP A N 1
ATOM 577 C CA . ASP A 1 74 ? 33.191 -6.746 0.313 1.00 43.88 74 ASP A CA 1
ATOM 578 C C . ASP A 1 74 ? 32.233 -7.812 0.870 1.00 43.88 74 ASP A C 1
ATOM 580 O O . ASP A 1 74 ? 31.033 -7.804 0.576 1.00 43.88 74 ASP A O 1
ATOM 584 N N . GLU A 1 75 ? 32.782 -8.821 1.551 1.00 54.69 75 GLU A N 1
ATOM 585 C CA . GLU A 1 75 ? 32.076 -10.021 2.026 1.00 54.69 75 GLU A CA 1
ATOM 586 C C . GLU A 1 75 ? 31.206 -9.706 3.250 1.00 54.69 75 GLU A C 1
ATOM 588 O O . GLU A 1 75 ? 31.406 -10.186 4.365 1.00 54.69 75 GLU A O 1
ATOM 593 N N . THR A 1 76 ? 30.176 -8.897 3.050 1.00 59.91 76 THR A N 1
ATOM 594 C CA . THR A 1 76 ? 28.973 -8.944 3.878 1.00 59.91 76 THR A CA 1
ATOM 595 C C . THR A 1 76 ? 27.807 -8.609 2.969 1.00 59.91 76 THR A C 1
ATOM 597 O O . THR A 1 76 ? 27.484 -7.441 2.758 1.00 59.91 76 THR A O 1
ATOM 600 N N . ALA A 1 77 ? 27.212 -9.638 2.357 1.00 62.12 77 ALA A N 1
ATOM 601 C CA . ALA A 1 77 ? 26.020 -9.442 1.543 1.00 62.12 77 ALA A CA 1
ATOM 602 C C . ALA A 1 77 ? 24.980 -8.688 2.395 1.00 62.12 77 ALA A C 1
ATOM 604 O O . ALA A 1 77 ? 24.714 -9.113 3.527 1.00 62.12 77 ALA A O 1
ATOM 605 N N . PRO A 1 78 ? 24.446 -7.551 1.914 1.00 66.94 78 PRO A N 1
ATOM 606 C CA . PRO A 1 78 ? 23.450 -6.807 2.664 1.00 66.94 78 PRO A CA 1
ATOM 607 C C . PRO A 1 78 ? 22.246 -7.710 2.937 1.00 66.94 78 PRO A C 1
ATOM 609 O O . PRO A 1 78 ? 21.948 -8.626 2.167 1.00 66.94 78 PRO A O 1
ATOM 612 N N . ALA A 1 79 ? 21.548 -7.460 4.044 1.00 80.00 79 ALA A N 1
ATOM 613 C CA . ALA A 1 79 ? 20.309 -8.170 4.324 1.00 80.00 79 ALA A CA 1
ATOM 614 C C . ALA A 1 79 ? 19.327 -7.998 3.144 1.00 80.00 79 ALA A C 1
ATOM 616 O O . ALA A 1 79 ? 19.279 -6.940 2.512 1.00 80.00 79 ALA A O 1
ATOM 617 N N . HIS A 1 80 ? 18.574 -9.054 2.822 1.00 80.38 80 HIS A N 1
ATOM 618 C CA . HIS A 1 80 ? 17.721 -9.107 1.627 1.00 80.38 80 HIS A CA 1
ATOM 619 C C . HIS A 1 80 ? 16.729 -7.930 1.545 1.00 80.38 80 HIS A C 1
ATOM 621 O O . HIS A 1 80 ? 16.478 -7.391 0.470 1.00 80.38 80 HIS A O 1
ATOM 627 N N . ASP A 1 81 ? 16.203 -7.477 2.684 1.00 80.00 81 ASP A N 1
ATOM 628 C CA . ASP A 1 81 ? 15.313 -6.318 2.782 1.00 80.00 81 ASP A CA 1
ATOM 629 C C . ASP A 1 81 ? 16.003 -5.000 2.384 1.00 80.00 81 ASP A C 1
ATOM 631 O O . ASP A 1 81 ? 15.412 -4.173 1.686 1.00 80.00 81 ASP A O 1
ATOM 635 N N . VAL A 1 82 ? 17.270 -4.819 2.768 1.00 83.12 82 VAL A N 1
ATOM 636 C CA . VAL A 1 82 ? 18.086 -3.654 2.392 1.00 83.12 82 VAL A CA 1
ATOM 637 C C . VAL A 1 82 ? 18.309 -3.619 0.882 1.00 83.12 82 VAL A C 1
ATOM 639 O O . VAL A 1 82 ? 18.225 -2.551 0.270 1.00 83.12 82 VAL A O 1
ATOM 642 N N . GLU A 1 83 ? 18.549 -4.778 0.271 1.00 85.56 83 GLU A N 1
ATOM 643 C CA . GLU A 1 83 ? 18.726 -4.900 -1.176 1.00 85.56 83 GLU A CA 1
ATOM 644 C C . GLU A 1 83 ? 17.441 -4.535 -1.941 1.00 85.56 83 GLU A C 1
ATOM 646 O O . GLU A 1 83 ? 17.481 -3.725 -2.871 1.00 85.56 83 GLU A O 1
ATOM 651 N N . GLN A 1 84 ? 16.285 -5.075 -1.536 1.00 87.38 84 GLN A N 1
ATOM 652 C CA . GLN A 1 84 ? 15.002 -4.785 -2.195 1.00 87.38 84 GLN A CA 1
ATOM 653 C C . GLN A 1 84 ? 14.577 -3.317 -2.034 1.00 87.38 84 GLN A C 1
ATOM 655 O O . GLN A 1 84 ? 14.050 -2.712 -2.970 1.00 87.38 84 GLN A O 1
ATOM 660 N N . GLU A 1 85 ? 14.841 -2.703 -0.880 1.00 86.00 85 GLU A N 1
ATOM 661 C CA . GLU A 1 85 ? 14.615 -1.270 -0.650 1.00 86.00 85 GLU A CA 1
ATOM 662 C C . GLU A 1 85 ? 15.533 -0.396 -1.524 1.00 86.00 85 GLU A C 1
ATOM 664 O O . GLU A 1 85 ? 15.094 0.629 -2.053 1.00 86.00 85 GLU A O 1
ATOM 669 N N . ALA A 1 86 ? 16.794 -0.797 -1.729 1.00 85.75 86 ALA A N 1
ATOM 670 C CA . ALA A 1 86 ? 17.709 -0.099 -2.632 1.00 85.75 86 ALA A CA 1
ATOM 671 C C . ALA A 1 86 ? 17.232 -0.169 -4.093 1.00 85.75 86 ALA A C 1
ATOM 673 O O . ALA A 1 86 ? 17.146 0.873 -4.750 1.00 85.75 86 ALA A O 1
ATOM 674 N N . LYS A 1 87 ? 16.831 -1.359 -4.563 1.00 88.00 87 LYS A N 1
ATOM 675 C CA . LYS A 1 87 ? 16.248 -1.559 -5.903 1.00 88.00 87 LYS A CA 1
ATOM 676 C C . LYS A 1 87 ? 14.980 -0.734 -6.103 1.00 88.00 87 LYS A C 1
ATOM 678 O O . LYS A 1 87 ? 14.815 -0.100 -7.142 1.00 88.00 87 LYS A O 1
ATOM 683 N N . LEU A 1 88 ? 14.098 -0.691 -5.101 1.00 89.19 88 LEU A N 1
ATOM 684 C CA . LEU A 1 88 ? 12.871 0.105 -5.169 1.00 89.19 88 LEU A CA 1
ATOM 685 C C . LEU A 1 88 ? 13.192 1.598 -5.293 1.00 89.19 88 LEU A C 1
ATOM 687 O O . LEU A 1 88 ? 12.616 2.291 -6.130 1.00 89.19 88 LEU A O 1
ATOM 691 N N . ARG A 1 89 ? 14.145 2.098 -4.500 1.00 87.75 89 ARG A N 1
ATOM 692 C CA . ARG A 1 89 ? 14.570 3.502 -4.557 1.00 87.75 89 ARG A CA 1
ATOM 693 C C . ARG A 1 89 ? 15.152 3.870 -5.921 1.00 87.75 89 ARG A C 1
ATOM 695 O O . ARG A 1 89 ? 14.868 4.957 -6.423 1.00 87.75 89 ARG A O 1
ATOM 702 N N . GLU A 1 90 ? 15.947 2.988 -6.516 1.00 85.44 90 GLU A N 1
ATOM 703 C CA . GLU A 1 90 ? 16.490 3.175 -7.862 1.00 85.44 90 GLU A CA 1
ATOM 704 C C . GLU A 1 90 ? 15.382 3.188 -8.927 1.00 85.44 90 GLU A C 1
ATOM 706 O O . GLU A 1 90 ? 15.289 4.141 -9.704 1.00 85.44 90 GLU A O 1
ATOM 711 N N . ALA A 1 91 ? 14.477 2.205 -8.897 1.00 86.75 91 ALA A N 1
ATOM 712 C CA . ALA A 1 91 ? 13.346 2.112 -9.819 1.00 86.75 91 ALA A CA 1
ATOM 713 C C . ALA A 1 91 ? 12.432 3.352 -9.758 1.00 86.75 91 ALA A C 1
ATOM 715 O O . ALA A 1 91 ? 11.984 3.864 -10.790 1.00 86.75 91 ALA A O 1
ATOM 716 N N . LEU A 1 92 ? 12.195 3.884 -8.555 1.00 85.44 92 LEU A N 1
ATOM 717 C CA . LEU A 1 92 ? 11.423 5.109 -8.360 1.00 85.44 92 LEU A CA 1
ATOM 718 C C . LEU A 1 92 ? 12.137 6.338 -8.907 1.00 85.44 92 LEU A C 1
ATOM 720 O O . LEU A 1 92 ? 11.515 7.121 -9.624 1.00 85.44 92 LEU A O 1
ATOM 724 N N . ARG A 1 93 ? 13.434 6.500 -8.620 1.00 83.00 93 ARG A N 1
ATOM 725 C CA . ARG A 1 93 ? 14.240 7.593 -9.189 1.00 83.00 93 ARG A CA 1
ATOM 726 C C . ARG A 1 93 ? 14.213 7.567 -10.711 1.00 83.00 93 ARG A C 1
ATOM 728 O O . ARG A 1 93 ? 14.073 8.618 -11.325 1.00 83.00 93 ARG A O 1
ATOM 735 N N . TYR A 1 94 ? 14.293 6.379 -11.306 1.00 80.00 94 TYR A N 1
ATOM 736 C CA . TYR A 1 94 ? 14.179 6.211 -12.749 1.00 80.00 94 TYR A CA 1
ATOM 737 C C . TYR A 1 94 ? 12.809 6.668 -13.274 1.00 80.00 94 TYR A C 1
ATOM 739 O O . TYR A 1 94 ? 12.728 7.414 -14.252 1.00 80.00 94 TYR A O 1
ATOM 747 N N . CYS A 1 95 ? 11.722 6.259 -12.622 1.00 79.69 95 CYS A N 1
ATOM 748 C CA . CYS A 1 95 ? 10.364 6.561 -13.077 1.00 79.69 95 CYS A CA 1
ATOM 749 C C . CYS A 1 95 ? 9.901 7.998 -12.782 1.00 79.69 95 CYS A C 1
ATOM 751 O O . CYS A 1 95 ? 8.945 8.468 -13.403 1.00 79.69 95 CYS A O 1
ATOM 753 N N . HIS A 1 96 ? 10.564 8.714 -11.872 1.00 77.81 96 HIS A N 1
ATOM 754 C CA . HIS A 1 96 ? 10.337 10.141 -11.657 1.00 77.81 96 HIS A CA 1
ATOM 755 C C . HIS A 1 96 ? 10.949 10.963 -12.801 1.00 77.81 96 HIS A C 1
ATOM 757 O O . HIS A 1 96 ? 12.136 10.867 -13.114 1.00 77.81 96 HIS A O 1
ATOM 763 N N . PHE A 1 97 ? 10.126 11.778 -13.466 1.00 66.06 97 PHE A N 1
ATOM 764 C CA . PHE A 1 97 ? 10.614 12.725 -14.469 1.00 66.06 97 PHE A CA 1
ATOM 765 C C . PHE A 1 97 ? 11.323 13.881 -13.753 1.00 66.06 97 PHE A C 1
ATOM 767 O O . PHE A 1 97 ? 10.722 14.534 -12.905 1.00 66.06 97 PHE A O 1
ATOM 774 N N . ALA A 1 98 ? 12.599 14.112 -14.079 1.00 58.53 98 ALA A N 1
ATOM 775 C CA . ALA A 1 98 ? 13.413 15.160 -13.456 1.00 58.53 98 ALA A CA 1
ATOM 776 C C . ALA A 1 98 ? 12.941 16.583 -13.813 1.00 58.53 98 ALA A C 1
ATOM 778 O O . ALA A 1 98 ? 13.164 17.500 -13.036 1.00 58.53 98 ALA A O 1
ATOM 779 N N . ASP A 1 99 ? 12.274 16.747 -14.961 1.00 55.94 99 ASP A N 1
ATOM 780 C CA . ASP A 1 99 ? 11.701 18.010 -15.426 1.00 55.94 99 ASP A CA 1
ATOM 781 C C . ASP A 1 99 ? 10.491 17.748 -16.333 1.00 55.94 99 ASP A C 1
ATOM 783 O O . ASP A 1 99 ? 10.581 16.962 -17.283 1.00 55.94 99 ASP A O 1
ATOM 787 N N . ASP A 1 100 ? 9.397 18.487 -16.116 1.00 52.56 100 ASP A N 1
ATOM 788 C CA . ASP A 1 100 ? 8.209 18.495 -16.993 1.00 52.56 100 ASP A CA 1
ATOM 789 C C . ASP A 1 100 ? 8.529 19.025 -18.413 1.00 52.56 100 ASP A C 1
ATOM 791 O O . ASP A 1 100 ? 7.732 18.876 -19.341 1.00 52.56 100 ASP A O 1
ATOM 795 N N . ASN A 1 101 ? 9.720 19.612 -18.596 1.00 47.84 101 ASN A N 1
ATOM 796 C CA . ASN A 1 101 ? 10.199 20.227 -19.834 1.00 47.84 101 ASN A CA 1
ATOM 797 C C . ASN A 1 101 ? 11.203 19.373 -20.630 1.00 47.84 101 ASN A C 1
ATOM 799 O O . ASN A 1 101 ? 11.728 19.859 -21.634 1.00 47.84 101 ASN A O 1
ATOM 803 N N . GLN A 1 102 ? 11.502 18.126 -20.237 1.00 50.09 102 GLN A N 1
ATOM 804 C CA . GLN A 1 102 ? 12.411 17.294 -21.036 1.00 50.09 102 GLN A CA 1
ATOM 805 C C . GLN A 1 102 ? 11.794 16.961 -22.411 1.00 50.09 102 GLN A C 1
ATOM 807 O O . GLN A 1 102 ? 10.752 16.298 -22.477 1.00 50.09 102 GLN A O 1
ATOM 812 N N . PRO A 1 103 ? 12.434 17.360 -23.530 1.00 42.97 103 PRO A N 1
ATOM 813 C CA . PRO A 1 103 ? 11.947 17.049 -24.862 1.00 42.97 103 PRO A CA 1
ATOM 814 C C . PRO A 1 103 ? 12.231 15.577 -25.147 1.00 42.97 103 PRO A C 1
ATOM 816 O O . PRO A 1 103 ? 13.321 15.192 -25.560 1.00 42.97 103 PRO A O 1
ATOM 819 N N . THR A 1 104 ? 11.245 14.726 -24.912 1.00 49.31 104 THR A N 1
ATOM 820 C CA . THR A 1 104 ? 11.354 13.303 -25.216 1.00 49.31 104 THR A CA 1
ATOM 821 C C . THR A 1 104 ? 10.769 13.050 -26.599 1.00 49.31 104 THR A C 1
ATOM 823 O O . THR A 1 104 ? 9.573 13.194 -26.850 1.00 49.31 104 THR A O 1
ATOM 826 N N . ARG A 1 105 ? 11.648 12.719 -27.552 1.00 46.41 105 ARG A N 1
ATOM 827 C CA . ARG A 1 105 ? 11.240 12.088 -28.812 1.00 46.41 105 ARG A CA 1
ATOM 828 C C . ARG A 1 105 ? 10.654 10.715 -28.467 1.00 46.41 105 ARG A C 1
ATOM 830 O O . ARG A 1 105 ? 11.343 9.895 -27.873 1.00 46.41 105 ARG A O 1
ATOM 837 N N . GLY A 1 106 ? 9.403 10.473 -28.856 1.00 55.72 106 GLY A N 1
ATOM 838 C CA . GLY A 1 106 ? 8.648 9.281 -28.450 1.00 55.72 106 GLY A CA 1
ATOM 839 C C . GLY A 1 106 ? 7.955 9.484 -27.101 1.00 55.72 106 GLY A C 1
ATOM 840 O O . GLY A 1 106 ? 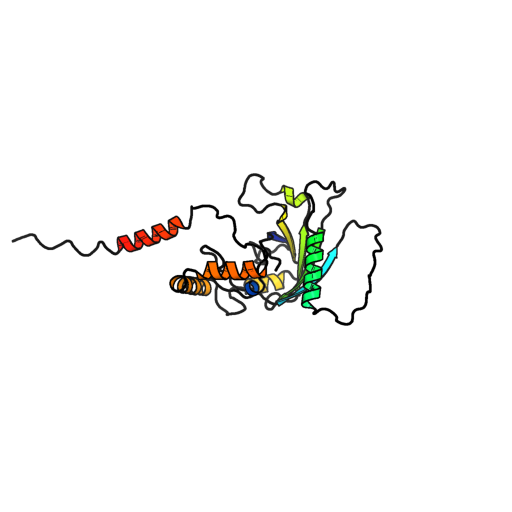8.381 10.314 -26.317 1.00 55.72 106 GLY A O 1
ATOM 841 N N . ASN A 1 107 ? 6.846 8.783 -26.856 1.00 57.16 107 ASN A N 1
ATOM 842 C CA . ASN A 1 107 ? 6.109 8.797 -25.585 1.00 57.16 107 ASN A CA 1
ATOM 843 C C . ASN A 1 107 ? 6.763 7.751 -24.663 1.00 57.16 107 ASN A C 1
ATOM 845 O O . ASN A 1 107 ? 6.341 6.592 -24.716 1.00 57.16 107 ASN A O 1
ATOM 849 N N . PRO A 1 108 ? 7.830 8.077 -23.904 1.00 64.75 108 PRO A N 1
ATOM 850 C CA . PRO A 1 108 ? 8.573 7.066 -23.174 1.00 64.75 108 PRO A CA 1
ATOM 851 C C . PRO A 1 108 ? 7.747 6.689 -21.948 1.00 64.75 108 PRO A C 1
ATOM 853 O O . PRO A 1 108 ? 7.504 7.509 -21.060 1.00 64.75 108 PRO A O 1
ATOM 856 N N . SER A 1 109 ? 7.266 5.451 -21.926 1.00 71.56 109 SER A N 1
ATOM 857 C CA . SER A 1 109 ? 6.660 4.867 -20.735 1.00 71.56 109 SER A CA 1
ATOM 858 C C . SER A 1 109 ? 7.794 4.406 -19.830 1.00 71.56 109 SER A C 1
ATOM 860 O O . SER A 1 109 ? 8.624 3.614 -20.268 1.00 71.56 109 SER A O 1
ATOM 862 N N . ARG A 1 110 ? 7.838 4.898 -18.590 1.00 80.81 110 ARG A N 1
ATOM 863 C CA . ARG A 1 110 ? 8.746 4.372 -17.563 1.00 80.81 110 ARG A CA 1
ATOM 864 C C . ARG A 1 110 ? 7.934 3.502 -16.624 1.00 80.81 110 ARG A C 1
ATOM 866 O O . ARG A 1 110 ? 6.875 3.941 -16.165 1.00 80.81 110 ARG A O 1
ATOM 873 N N . SER A 1 111 ? 8.393 2.282 -16.372 1.00 88.38 111 SER A N 1
ATOM 874 C CA . SER A 1 111 ? 7.719 1.391 -15.439 1.00 88.38 111 SER A CA 1
ATOM 875 C C . SER A 1 111 ? 8.670 0.502 -14.656 1.00 88.38 111 SER A C 1
ATOM 877 O O . SER A 1 111 ? 9.805 0.238 -15.058 1.00 88.38 111 SER A O 1
ATOM 879 N N . PHE A 1 112 ? 8.176 0.045 -13.511 1.00 91.12 112 PHE A N 1
ATOM 880 C CA . PHE A 1 112 ? 8.814 -0.978 -12.701 1.00 91.12 112 PHE A CA 1
ATOM 881 C C . PHE A 1 112 ? 7.780 -1.968 -12.176 1.00 91.12 112 PHE A C 1
ATOM 883 O O . PHE A 1 112 ? 6.603 -1.641 -12.009 1.00 91.12 112 PHE A O 1
ATOM 890 N N . LYS A 1 113 ? 8.221 -3.200 -11.943 1.00 93.12 113 LYS A N 1
ATOM 891 C CA . LYS A 1 113 ? 7.385 -4.324 -11.536 1.00 93.12 113 LYS A CA 1
ATOM 892 C C . LYS A 1 113 ? 7.751 -4.748 -10.121 1.00 93.12 113 LYS A C 1
ATOM 894 O O . LYS A 1 113 ? 8.918 -4.989 -9.817 1.00 93.12 113 LYS A O 1
ATOM 899 N N . ILE A 1 114 ? 6.738 -4.846 -9.270 1.00 93.69 114 ILE A N 1
ATOM 900 C CA . ILE A 1 114 ? 6.850 -5.344 -7.901 1.00 93.69 114 ILE A CA 1
ATOM 901 C C . ILE A 1 114 ? 6.111 -6.673 -7.805 1.00 93.69 114 ILE A C 1
ATOM 903 O O . ILE A 1 114 ? 4.985 -6.813 -8.291 1.00 93.69 114 ILE A O 1
ATOM 907 N N . PHE A 1 115 ? 6.723 -7.630 -7.127 1.00 93.44 115 PHE A N 1
ATOM 908 C CA . PHE A 1 115 ? 6.096 -8.867 -6.707 1.00 93.44 115 PHE A CA 1
ATOM 909 C C . PHE A 1 115 ? 5.804 -8.823 -5.209 1.00 93.44 115 PHE A C 1
ATOM 911 O O . PHE A 1 115 ? 6.716 -8.697 -4.401 1.00 93.44 115 PHE A O 1
ATOM 918 N N . LEU A 1 116 ? 4.529 -8.911 -4.841 1.00 92.69 116 LEU A N 1
ATOM 919 C CA . LEU A 1 116 ? 4.058 -8.872 -3.462 1.00 92.69 116 LEU A CA 1
ATOM 920 C C . LEU A 1 116 ? 3.768 -10.288 -2.955 1.00 92.69 116 LEU A C 1
ATOM 922 O O . LEU A 1 116 ? 3.019 -11.058 -3.569 1.00 92.69 116 LEU A O 1
ATOM 926 N N . LYS A 1 117 ? 4.345 -10.600 -1.796 1.00 93.00 117 LYS A N 1
ATOM 927 C CA . LYS A 1 117 ? 4.175 -11.845 -1.042 1.00 93.00 117 LYS A CA 1
ATOM 928 C C . LYS A 1 117 ? 3.390 -11.544 0.234 1.00 93.00 117 LYS A C 1
ATOM 930 O O . LYS A 1 117 ? 3.907 -11.656 1.343 1.00 93.00 117 LYS A O 1
ATOM 935 N N . GLY A 1 118 ? 2.153 -11.087 0.048 1.00 93.25 118 GLY A N 1
ATOM 936 C CA . GLY A 1 118 ? 1.240 -10.753 1.136 1.00 93.25 118 GLY A CA 1
ATOM 937 C C . GLY A 1 118 ? 0.612 -11.985 1.782 1.00 93.25 118 GLY A C 1
ATOM 938 O O . GLY A 1 118 ? 0.553 -13.063 1.186 1.00 93.25 118 GLY A O 1
ATOM 939 N N . THR A 1 119 ? 0.089 -11.808 2.992 1.00 93.12 119 THR A N 1
ATOM 940 C CA . THR A 1 119 ? -0.687 -12.836 3.697 1.00 93.12 119 THR A CA 1
ATOM 941 C C . THR A 1 119 ? -1.992 -13.132 2.952 1.00 93.12 119 THR A C 1
ATOM 943 O O . THR A 1 119 ? -2.351 -14.295 2.747 1.00 93.12 119 THR A O 1
ATOM 946 N N . ARG A 1 120 ? -2.692 -12.076 2.518 1.00 91.44 120 ARG A N 1
ATOM 947 C CA . ARG A 1 120 ? -3.969 -12.135 1.795 1.00 91.44 120 ARG A CA 1
ATOM 948 C C . ARG A 1 120 ? -3.764 -12.127 0.281 1.00 91.44 120 ARG A C 1
ATOM 950 O O . ARG A 1 120 ? -4.338 -12.958 -0.420 1.00 91.44 120 ARG A O 1
ATOM 957 N N . PHE A 1 121 ? -2.938 -11.221 -0.233 1.00 89.62 121 PHE A N 1
ATOM 958 C CA . PHE A 1 121 ? -2.601 -11.122 -1.650 1.00 89.62 121 PHE A CA 1
ATOM 959 C C . PHE A 1 121 ? -1.298 -11.870 -1.938 1.00 89.62 121 PHE A C 1
ATOM 961 O O . PHE A 1 121 ? -0.216 -11.294 -2.050 1.00 89.62 121 PHE A O 1
ATOM 968 N N . GLN A 1 122 ? -1.420 -13.187 -2.083 1.00 88.56 122 GLN A N 1
ATOM 969 C CA . GLN A 1 122 ? -0.289 -14.048 -2.409 1.00 88.56 122 GLN A CA 1
ATOM 970 C C . GLN A 1 122 ? 0.066 -13.956 -3.894 1.00 88.56 122 GLN A C 1
ATOM 972 O O . GLN A 1 122 ? -0.800 -14.080 -4.764 1.00 88.56 122 GLN A O 1
ATOM 977 N N . ASN A 1 123 ? 1.361 -13.815 -4.181 1.00 87.25 123 ASN A N 1
ATOM 978 C CA . ASN A 1 123 ? 1.918 -13.784 -5.533 1.00 87.25 123 ASN A CA 1
ATOM 979 C C . ASN A 1 123 ? 1.333 -12.667 -6.421 1.00 87.25 123 ASN A C 1
ATOM 981 O O . ASN A 1 123 ? 1.139 -12.848 -7.628 1.00 87.25 123 ASN A O 1
ATOM 985 N N . LEU A 1 124 ? 1.030 -11.511 -5.830 1.00 89.94 124 LEU A N 1
ATOM 986 C CA . LEU A 1 124 ? 0.462 -10.375 -6.545 1.00 89.94 124 LEU A CA 1
ATOM 987 C C . LEU A 1 124 ? 1.573 -9.618 -7.280 1.00 89.94 124 LEU A C 1
ATOM 989 O O . LEU A 1 124 ? 2.430 -9.001 -6.659 1.00 89.94 124 LEU A O 1
ATOM 993 N N . ARG A 1 125 ? 1.555 -9.639 -8.615 1.00 92.06 125 ARG A N 1
ATOM 994 C CA . ARG A 1 125 ? 2.470 -8.836 -9.439 1.00 92.06 125 ARG A CA 1
ATOM 995 C C . ARG A 1 125 ? 1.802 -7.536 -9.850 1.00 92.06 125 ARG A C 1
ATOM 997 O O . ARG A 1 125 ? 0.694 -7.556 -10.390 1.00 92.06 125 ARG A O 1
ATOM 1004 N N . LEU A 1 126 ? 2.489 -6.427 -9.625 1.00 92.94 126 LEU A N 1
ATOM 1005 C CA . LEU A 1 126 ? 2.047 -5.085 -9.973 1.00 92.94 126 LEU A CA 1
ATOM 1006 C C . LEU A 1 126 ? 3.080 -4.431 -10.882 1.00 92.94 126 LEU A C 1
ATOM 1008 O O . LEU A 1 126 ? 4.269 -4.490 -10.596 1.00 92.94 126 LEU A O 1
ATOM 1012 N N . GLU A 1 127 ? 2.630 -3.768 -11.937 1.00 92.38 127 GLU A N 1
ATOM 1013 C CA . GLU A 1 127 ? 3.448 -2.847 -12.720 1.00 92.38 127 GLU A CA 1
ATOM 1014 C C . GLU A 1 127 ? 3.033 -1.416 -12.407 1.00 92.38 127 GLU A C 1
ATOM 1016 O O . GLU A 1 127 ? 1.879 -1.038 -12.594 1.00 92.38 127 GLU A O 1
ATOM 1021 N N . PHE A 1 128 ? 3.984 -0.619 -11.949 1.00 92.12 128 PHE A N 1
ATOM 1022 C CA . PHE A 1 128 ? 3.834 0.806 -11.727 1.00 92.12 128 PHE A CA 1
ATOM 1023 C C . PHE A 1 128 ? 4.398 1.521 -12.939 1.00 92.12 128 PHE A C 1
ATOM 1025 O O . PHE A 1 128 ? 5.577 1.377 -13.246 1.00 92.12 128 PHE A O 1
ATOM 1032 N N . SER A 1 129 ? 3.567 2.291 -13.630 1.00 88.12 129 SER A N 1
ATOM 1033 C CA . SER A 1 129 ? 3.958 2.998 -14.845 1.00 88.12 129 SER A CA 1
ATOM 1034 C C . SER A 1 129 ? 3.575 4.469 -14.792 1.00 88.12 129 SER A C 1
ATOM 1036 O O . SER A 1 129 ? 2.569 4.853 -14.185 1.00 88.12 129 SER A O 1
ATOM 1038 N N . ARG A 1 130 ? 4.390 5.295 -15.449 1.00 80.25 130 ARG A N 1
ATOM 1039 C CA . ARG A 1 130 ? 4.111 6.709 -15.693 1.00 80.25 130 ARG A CA 1
ATOM 1040 C C . ARG A 1 130 ? 4.344 7.040 -17.152 1.00 80.25 130 ARG A C 1
ATOM 1042 O O . ARG A 1 130 ? 5.385 6.707 -17.724 1.00 80.25 130 ARG A O 1
ATOM 1049 N N . ARG A 1 131 ? 3.391 7.759 -17.739 1.00 73.75 131 ARG A N 1
ATOM 1050 C CA . ARG A 1 131 ? 3.526 8.356 -19.066 1.00 73.75 131 ARG A CA 1
ATOM 1051 C C . ARG A 1 131 ? 3.489 9.868 -18.946 1.00 73.75 131 ARG A C 1
ATOM 1053 O O . ARG A 1 131 ? 2.705 10.435 -18.193 1.00 73.75 131 ARG A O 1
ATOM 1060 N N . ILE A 1 132 ? 4.264 10.537 -19.790 1.00 65.31 132 ILE A N 1
ATOM 1061 C CA . ILE A 1 132 ? 4.251 12.006 -19.904 1.00 65.31 132 ILE A CA 1
ATOM 1062 C C . ILE A 1 132 ? 2.856 12.514 -20.309 1.00 65.31 132 ILE A C 1
ATOM 1064 O O . ILE A 1 132 ? 2.448 13.621 -19.975 1.00 65.31 132 ILE A O 1
ATOM 1068 N N . THR A 1 133 ? 2.084 11.687 -21.014 1.00 62.12 133 THR A N 1
ATOM 1069 C CA . THR A 1 133 ? 0.705 11.999 -21.412 1.00 62.12 133 THR A CA 1
ATOM 1070 C C . THR A 1 133 ? -0.326 11.803 -20.298 1.00 62.12 133 THR A C 1
ATOM 1072 O O . THR A 1 133 ? -1.407 12.390 -20.392 1.00 62.12 133 THR A O 1
ATOM 1075 N N . ASP A 1 134 ? 0.003 11.086 -19.218 1.00 58.62 134 ASP A N 1
ATOM 1076 C CA . ASP A 1 134 ? -0.885 10.937 -18.053 1.00 58.62 134 ASP A CA 1
ATOM 1077 C C . ASP A 1 134 ? -1.092 12.295 -17.354 1.00 58.62 134 ASP A C 1
ATOM 1079 O O . ASP A 1 134 ? -2.181 12.588 -16.862 1.00 58.62 134 ASP A O 1
ATOM 1083 N N . VAL A 1 135 ? -0.107 13.196 -17.470 1.00 53.41 135 VAL A N 1
ATOM 1084 C CA . VAL A 1 135 ? -0.144 14.599 -17.016 1.00 53.41 135 VAL A CA 1
ATOM 1085 C C . VAL A 1 135 ? -1.321 15.386 -17.625 1.00 53.41 135 VAL A C 1
ATOM 1087 O O . VAL A 1 135 ? -1.834 16.321 -17.014 1.00 53.41 135 VAL A O 1
ATOM 1090 N N . LYS A 1 136 ? -1.812 15.009 -18.816 1.00 50.31 136 LYS A N 1
ATOM 1091 C CA . LYS A 1 136 ? -2.806 15.800 -19.572 1.00 50.31 136 LYS A CA 1
ATOM 1092 C C . LYS A 1 136 ? -4.265 15.566 -19.164 1.00 50.31 136 LYS A C 1
ATOM 1094 O O . LYS A 1 136 ? -5.133 16.319 -19.604 1.00 50.31 136 LYS A O 1
ATOM 1099 N N . HIS A 1 137 ? -4.558 14.559 -18.340 1.00 44.97 137 HIS A N 1
ATOM 1100 C CA . HIS A 1 137 ? -5.938 14.228 -17.949 1.00 44.97 137 HIS A CA 1
ATOM 1101 C C . HIS A 1 137 ? -6.412 14.977 -16.693 1.00 44.97 137 HIS A C 1
ATOM 1103 O O . HIS A 1 137 ? -7.587 14.901 -16.325 1.00 44.97 137 HIS A O 1
ATOM 1109 N N . VAL A 1 138 ? -5.533 15.765 -16.067 1.00 47.16 138 VAL A N 1
ATOM 1110 C CA . VAL A 1 138 ? -5.855 16.560 -14.882 1.00 47.16 138 VAL A CA 1
ATOM 1111 C C . VAL A 1 138 ? -6.211 17.987 -15.295 1.00 47.16 138 VAL A C 1
ATOM 1113 O O . VAL A 1 138 ? -5.354 18.814 -15.582 1.00 47.16 138 VAL A O 1
ATOM 1116 N N . LYS A 1 139 ? -7.519 18.271 -15.289 1.00 45.09 139 LYS A N 1
ATOM 1117 C CA . LYS A 1 139 ? -8.113 19.548 -14.852 1.00 45.09 139 LYS A CA 1
ATOM 1118 C C . LYS A 1 139 ? -7.145 20.542 -14.172 1.00 45.09 139 LYS A C 1
ATOM 1120 O O . LYS A 1 139 ? -7.098 20.451 -12.952 1.00 45.09 139 LYS A O 1
ATOM 1125 N N . PRO A 1 140 ? -6.488 21.533 -14.820 1.00 47.19 140 PRO A N 1
ATOM 1126 C CA . PRO A 1 140 ? -5.543 22.451 -14.149 1.00 47.19 140 PRO A CA 1
ATOM 1127 C C . PRO A 1 140 ? -6.140 23.320 -13.025 1.00 47.19 140 PRO A C 1
ATOM 1129 O O . PRO A 1 140 ? -5.449 24.151 -12.453 1.00 47.19 140 PRO A O 1
ATOM 1132 N N . LYS A 1 141 ? -7.445 23.195 -12.755 1.00 50.34 141 LYS A N 1
ATOM 1133 C CA . LYS A 1 141 ? -8.209 24.066 -11.857 1.00 50.34 141 LYS A CA 1
ATOM 1134 C C . LYS A 1 141 ? -8.707 23.389 -10.578 1.00 50.34 141 LYS A C 1
ATOM 1136 O O . LYS A 1 141 ? -9.283 24.092 -9.757 1.00 50.34 141 LYS A O 1
ATOM 1141 N N . ASP A 1 142 ? -8.525 22.078 -10.392 1.00 52.16 142 ASP A N 1
ATOM 1142 C CA . ASP A 1 142 ? -8.865 21.442 -9.108 1.00 52.16 142 ASP A CA 1
ATOM 1143 C C . ASP A 1 142 ? -7.602 21.282 -8.258 1.00 52.16 142 ASP A C 1
ATOM 1145 O O . ASP A 1 142 ? -6.857 20.315 -8.395 1.00 52.16 142 ASP A O 1
ATOM 1149 N N . THR A 1 143 ? -7.361 22.256 -7.379 1.00 52.41 143 THR A N 1
ATOM 1150 C CA . THR A 1 143 ? -6.231 22.282 -6.435 1.00 52.41 143 THR A CA 1
ATOM 1151 C C . THR A 1 143 ? -6.284 21.169 -5.388 1.00 52.41 143 THR A C 1
ATOM 1153 O O . THR A 1 143 ? -5.320 20.980 -4.652 1.00 52.41 143 THR A O 1
ATOM 1156 N N . ARG A 1 144 ? -7.393 20.420 -5.310 1.00 53.16 144 ARG A N 1
ATOM 1157 C CA . ARG A 1 144 ? -7.539 19.261 -4.418 1.00 53.16 144 ARG A CA 1
ATOM 1158 C C . ARG A 1 144 ? -6.998 17.977 -5.040 1.00 53.16 144 ARG A C 1
ATOM 1160 O O . ARG A 1 144 ? -6.866 16.980 -4.334 1.00 53.16 144 ARG A O 1
ATOM 1167 N N . LEU A 1 145 ? -6.736 17.967 -6.349 1.00 52.53 145 LEU A N 1
ATOM 1168 C CA . LEU A 1 145 ? -6.141 16.814 -7.012 1.00 52.53 145 LEU A CA 1
ATOM 1169 C C . LEU A 1 145 ? -4.615 16.862 -6.847 1.00 52.53 145 LEU A C 1
ATOM 1171 O O . LEU A 1 145 ? -4.016 17.925 -7.021 1.00 52.53 145 LEU A O 1
ATOM 1175 N N . PRO A 1 146 ? -3.971 15.730 -6.513 1.00 59.31 146 PRO A N 1
ATOM 1176 C CA . PRO A 1 146 ? -2.521 15.662 -6.391 1.00 59.31 146 PRO A CA 1
ATOM 1177 C C . PRO A 1 146 ? -1.873 16.087 -7.708 1.00 59.31 146 PRO A C 1
ATOM 1179 O O . PRO A 1 146 ? -2.414 15.815 -8.789 1.00 59.31 146 PRO A O 1
ATOM 1182 N N . THR A 1 147 ? -0.706 16.729 -7.610 1.00 64.00 147 THR A N 1
ATOM 1183 C CA . THR A 1 147 ? 0.072 17.127 -8.785 1.00 64.00 147 THR A CA 1
ATOM 1184 C C . THR A 1 147 ? 0.225 15.934 -9.723 1.00 64.00 147 THR A C 1
ATOM 1186 O O . THR A 1 147 ? 0.389 14.790 -9.293 1.00 64.00 147 THR A O 1
ATOM 1189 N N . THR A 1 148 ? 0.159 16.194 -11.025 1.00 65.75 148 THR A N 1
ATOM 1190 C CA . THR A 1 148 ? 0.315 15.194 -12.096 1.00 65.75 148 THR A CA 1
ATOM 1191 C C . THR A 1 148 ? 1.547 14.312 -11.910 1.00 65.75 148 THR A C 1
ATOM 1193 O O . THR A 1 148 ? 1.573 13.157 -12.324 1.00 65.75 148 THR A O 1
ATOM 1196 N N . ASN A 1 149 ? 2.545 14.840 -11.207 1.00 70.38 149 ASN A N 1
ATOM 1197 C CA . ASN A 1 149 ? 3.845 14.230 -10.996 1.00 70.38 149 ASN A CA 1
ATOM 1198 C C . ASN A 1 149 ? 3.811 13.145 -9.901 1.00 70.38 149 ASN A C 1
ATOM 1200 O O . ASN A 1 149 ? 4.796 12.441 -9.715 1.00 70.38 149 ASN A O 1
ATOM 1204 N N . ARG A 1 150 ? 2.677 12.998 -9.206 1.00 79.50 150 ARG A N 1
ATOM 1205 C CA . ARG A 1 150 ? 2.408 11.973 -8.187 1.00 79.50 150 ARG A CA 1
ATOM 1206 C C . ARG A 1 150 ? 1.397 10.923 -8.650 1.00 79.50 150 ARG A C 1
ATOM 1208 O O . ARG A 1 150 ? 0.999 10.073 -7.859 1.00 79.50 150 ARG A O 1
ATOM 1215 N N . GLN A 1 151 ? 0.931 10.988 -9.896 1.00 83.75 151 GLN A N 1
ATOM 1216 C CA . GLN A 1 151 ? -0.043 10.036 -10.427 1.00 83.75 151 GLN A CA 1
ATOM 1217 C C . GLN A 1 151 ? 0.665 8.885 -11.137 1.00 83.75 151 GLN A C 1
ATOM 1219 O O . GLN A 1 151 ? 1.564 9.094 -11.951 1.00 83.75 151 GLN A O 1
ATOM 1224 N N . TRP A 1 152 ? 0.232 7.671 -10.815 1.00 87.56 152 TRP A N 1
ATOM 1225 C CA . TRP A 1 152 ? 0.781 6.417 -11.308 1.00 87.56 152 TRP A CA 1
ATOM 1226 C C . TRP A 1 152 ? -0.337 5.545 -11.872 1.00 87.56 152 TRP A C 1
ATOM 1228 O O . TRP A 1 152 ? -1.420 5.439 -11.288 1.00 87.56 152 TRP A O 1
ATOM 1238 N N . THR A 1 153 ? -0.050 4.868 -12.978 1.00 88.50 153 THR A N 1
ATOM 1239 C CA . THR A 1 153 ? -0.892 3.789 -13.491 1.00 88.50 153 THR A CA 1
ATOM 1240 C C . THR A 1 153 ? -0.358 2.468 -12.950 1.00 88.50 153 THR A C 1
ATOM 1242 O O . THR A 1 153 ? 0.757 2.069 -13.283 1.00 88.50 153 THR A O 1
ATOM 1245 N N . ILE A 1 154 ? -1.150 1.793 -12.116 1.00 91.12 154 ILE A N 1
ATOM 1246 C CA . ILE A 1 154 ? -0.828 0.493 -11.522 1.00 91.12 154 ILE A CA 1
ATOM 1247 C C . ILE A 1 154 ? -1.585 -0.596 -12.278 1.00 91.12 154 ILE A C 1
ATOM 1249 O O . ILE A 1 154 ? -2.816 -0.632 -12.255 1.00 91.12 154 ILE A O 1
ATOM 1253 N N . VAL A 1 155 ? -0.866 -1.505 -12.923 1.00 90.19 155 VAL A N 1
ATOM 1254 C CA . VAL A 1 155 ? -1.435 -2.650 -13.641 1.00 90.19 155 VAL A CA 1
ATOM 1255 C C . VAL A 1 155 ? -1.232 -3.914 -12.814 1.00 90.19 155 VAL A C 1
ATOM 1257 O O . VAL A 1 155 ? -0.127 -4.178 -12.350 1.00 90.19 155 VAL A O 1
ATOM 1260 N N . VAL A 1 156 ? -2.275 -4.723 -12.625 1.00 89.50 156 VAL A N 1
ATOM 1261 C CA . VAL A 1 156 ? -2.130 -6.035 -11.970 1.00 89.50 156 VAL A CA 1
ATOM 1262 C C . VAL A 1 156 ? -1.812 -7.098 -13.012 1.00 89.50 156 VAL A C 1
ATOM 1264 O O . VAL A 1 156 ? -2.628 -7.415 -13.882 1.00 89.50 156 VAL A O 1
ATOM 1267 N N . LEU A 1 157 ? -0.637 -7.699 -12.867 1.00 85.94 157 LEU A N 1
ATOM 1268 C CA . LEU A 1 157 ? -0.079 -8.716 -13.748 1.00 85.94 157 LEU A CA 1
ATOM 1269 C C . LEU A 1 157 ? -0.340 -10.120 -13.178 1.00 85.94 157 LEU A C 1
ATOM 1271 O O . LEU A 1 157 ? 0.575 -10.836 -12.784 1.00 85.94 157 LEU A O 1
ATOM 1275 N N . GLY A 1 158 ? -1.602 -10.535 -13.078 1.00 77.31 158 GLY A N 1
ATOM 1276 C CA . GLY A 1 158 ? -1.922 -11.822 -12.459 1.00 77.31 158 GLY A CA 1
ATOM 1277 C C . GLY A 1 158 ? -3.342 -12.321 -12.705 1.00 77.31 158 GLY A C 1
ATOM 1278 O O . GLY A 1 158 ? -4.138 -11.655 -13.377 1.00 77.31 158 GLY A O 1
ATOM 1279 N N . PRO A 1 159 ? -3.684 -13.508 -12.171 1.00 77.94 159 PRO A N 1
ATOM 1280 C CA . PRO A 1 159 ? -5.020 -14.075 -12.293 1.00 77.94 159 PRO A CA 1
ATOM 1281 C C . PRO A 1 159 ? -6.042 -13.194 -11.563 1.00 77.94 159 PRO A C 1
ATOM 1283 O O . PRO A 1 159 ? -6.286 -13.333 -10.368 1.00 77.94 159 PRO A O 1
ATOM 1286 N N . LYS A 1 160 ? -6.698 -12.302 -12.316 1.00 79.81 160 LYS A N 1
ATOM 1287 C CA . LYS A 1 160 ? -7.664 -11.308 -11.807 1.00 79.81 160 LYS A CA 1
ATOM 1288 C C . LYS A 1 160 ? -8.734 -11.911 -10.888 1.00 79.81 160 LYS A C 1
ATOM 1290 O O . LYS A 1 160 ? -9.185 -11.252 -9.961 1.00 79.81 160 LYS A O 1
ATOM 1295 N N . LYS A 1 161 ? -9.117 -13.173 -11.121 1.00 81.62 161 LYS A N 1
ATOM 1296 C CA . LYS A 1 161 ? -10.106 -13.899 -10.309 1.00 81.62 161 LYS A CA 1
ATOM 1297 C C . LYS A 1 161 ? -9.643 -14.162 -8.874 1.00 81.62 161 LYS A C 1
ATOM 1299 O O . LYS A 1 161 ? -10.440 -13.963 -7.966 1.00 81.62 161 LYS A O 1
ATOM 1304 N N . SER A 1 162 ? -8.400 -14.601 -8.653 1.00 83.88 162 SER A N 1
ATOM 1305 C CA . SER A 1 162 ? -7.920 -14.880 -7.288 1.00 83.88 162 SER A CA 1
ATOM 1306 C C . SER A 1 162 ? -7.750 -13.589 -6.493 1.00 83.88 162 SER A C 1
ATOM 1308 O O . SER A 1 162 ? -8.086 -13.539 -5.317 1.00 83.88 162 SER A O 1
ATOM 1310 N N . ILE A 1 163 ? -7.312 -12.526 -7.163 1.00 85.44 163 ILE A N 1
ATOM 1311 C CA . ILE A 1 163 ? -7.118 -11.202 -6.569 1.00 85.44 163 ILE A CA 1
ATOM 1312 C C . ILE A 1 163 ? -8.466 -10.584 -6.198 1.00 85.44 163 ILE A C 1
ATOM 1314 O O . ILE A 1 163 ? -8.630 -10.099 -5.084 1.00 85.44 163 ILE A O 1
ATOM 1318 N N . ALA A 1 164 ? -9.457 -10.677 -7.089 1.00 82.19 164 ALA A N 1
ATOM 1319 C CA . ALA A 1 164 ? -10.821 -10.251 -6.796 1.00 82.19 164 ALA A CA 1
ATOM 1320 C C . ALA A 1 164 ? -11.443 -11.051 -5.639 1.00 82.19 164 ALA A C 1
ATOM 1322 O O . ALA A 1 164 ? -12.134 -10.473 -4.806 1.00 82.19 164 ALA A O 1
ATOM 1323 N N . ALA A 1 165 ? -11.184 -12.361 -5.559 1.00 85.50 165 ALA A N 1
ATOM 1324 C CA . ALA A 1 165 ? -11.649 -13.185 -4.445 1.00 85.50 165 ALA A CA 1
ATOM 1325 C C . ALA A 1 165 ? -10.992 -12.771 -3.117 1.00 85.50 165 ALA A C 1
ATOM 1327 O O . ALA A 1 165 ? -11.691 -12.592 -2.123 1.00 85.50 165 ALA A O 1
ATOM 1328 N N . ALA A 1 166 ? -9.674 -12.549 -3.113 1.00 86.94 166 ALA A N 1
ATOM 1329 C CA . ALA A 1 166 ? -8.945 -12.072 -1.941 1.00 86.94 166 ALA A CA 1
ATOM 1330 C C . ALA A 1 166 ? -9.461 -10.700 -1.472 1.00 86.94 166 ALA A C 1
ATOM 1332 O O . ALA A 1 166 ? -9.737 -10.526 -0.284 1.00 86.94 166 ALA A O 1
ATOM 1333 N N . ALA A 1 167 ? -9.678 -9.765 -2.405 1.00 86.56 167 ALA A N 1
ATOM 1334 C CA . ALA A 1 167 ? -10.258 -8.452 -2.124 1.00 86.56 167 ALA A CA 1
ATOM 1335 C C . ALA A 1 167 ? -11.681 -8.557 -1.553 1.00 86.56 167 ALA A C 1
ATOM 1337 O O . ALA A 1 167 ? -11.982 -7.932 -0.544 1.00 86.56 167 ALA A O 1
ATOM 1338 N N . ALA A 1 168 ? -12.531 -9.425 -2.110 1.00 85.31 168 ALA A N 1
ATOM 1339 C CA . ALA A 1 168 ? -13.895 -9.620 -1.616 1.00 85.31 168 ALA A CA 1
ATOM 1340 C C . ALA A 1 168 ? -13.950 -10.143 -0.167 1.00 85.31 168 ALA A C 1
ATOM 1342 O O . ALA A 1 168 ? -14.900 -9.858 0.557 1.00 85.31 168 ALA A O 1
ATOM 1343 N N . THR A 1 169 ? -12.935 -10.896 0.266 1.00 84.38 169 THR A N 1
ATOM 1344 C CA . THR A 1 169 ? -12.813 -11.382 1.654 1.00 84.38 169 THR A CA 1
ATOM 1345 C C . THR A 1 169 ? -12.092 -10.409 2.587 1.00 84.38 169 THR A C 1
ATOM 1347 O O . THR A 1 169 ? -12.031 -10.639 3.795 1.00 84.38 169 THR A O 1
ATOM 1350 N N . ALA A 1 170 ? -11.539 -9.318 2.055 1.00 86.62 170 ALA A N 1
ATOM 1351 C CA . ALA A 1 170 ? -10.838 -8.301 2.820 1.00 86.62 170 ALA A CA 1
ATOM 1352 C C . ALA A 1 170 ? -11.840 -7.373 3.522 1.00 86.62 170 ALA A C 1
ATOM 1354 O O . ALA A 1 170 ? -11.953 -6.206 3.175 1.00 86.62 170 ALA A O 1
ATOM 1355 N N . THR A 1 171 ? -12.591 -7.886 4.500 1.00 89.81 171 THR A N 1
ATOM 1356 C CA . THR A 1 171 ? -13.549 -7.097 5.306 1.00 89.81 171 THR A CA 1
ATOM 1357 C C . THR A 1 171 ? -13.030 -6.772 6.707 1.00 89.81 171 THR A C 1
ATOM 1359 O O . THR A 1 171 ? -13.590 -5.922 7.400 1.00 89.81 171 THR A O 1
ATOM 1362 N N . THR A 1 172 ? -11.943 -7.423 7.117 1.00 94.62 172 THR A N 1
ATOM 1363 C CA . THR A 1 172 ? -11.302 -7.258 8.422 1.00 94.62 172 THR A CA 1
ATOM 1364 C C . THR A 1 172 ? -9.797 -7.041 8.298 1.00 94.62 172 THR A C 1
ATOM 1366 O O . THR A 1 172 ? -9.158 -7.416 7.302 1.00 94.62 172 THR A O 1
ATOM 1369 N N . SER A 1 173 ? -9.234 -6.453 9.349 1.00 95.00 173 SER A N 1
ATOM 1370 C CA . SER A 1 173 ? -7.800 -6.371 9.595 1.00 95.00 173 SER A CA 1
ATOM 1371 C C . SER A 1 173 ? -7.147 -7.753 9.596 1.00 95.00 173 SER A C 1
ATOM 1373 O O . SER A 1 173 ? -7.658 -8.682 10.222 1.00 95.00 173 SER A O 1
ATOM 1375 N N . ILE A 1 174 ? -5.984 -7.875 8.957 1.00 94.62 174 ILE A N 1
ATOM 1376 C CA . ILE A 1 174 ? -5.164 -9.089 9.010 1.00 94.62 174 ILE A CA 1
ATOM 1377 C C . ILE A 1 174 ? -4.413 -9.239 10.341 1.00 94.62 174 ILE A C 1
ATOM 1379 O O . ILE A 1 174 ? -4.084 -10.355 10.729 1.00 94.62 174 ILE A O 1
ATOM 1383 N N . LEU A 1 175 ? -4.158 -8.134 11.050 1.00 93.56 175 LEU A N 1
ATOM 1384 C CA . LEU A 1 175 ? -3.413 -8.144 12.309 1.00 93.56 175 LEU A CA 1
ATOM 1385 C C . LEU A 1 175 ? -4.304 -8.491 13.499 1.00 93.56 175 LEU A C 1
ATOM 1387 O O . LEU A 1 175 ? -3.886 -9.212 14.400 1.00 93.56 175 LEU A O 1
ATOM 1391 N N . THR A 1 176 ? -5.527 -7.959 13.518 1.00 94.81 176 THR A N 1
ATOM 1392 C CA . THR A 1 176 ? -6.406 -8.037 14.694 1.00 94.81 176 THR A CA 1
ATOM 1393 C C . THR A 1 176 ? -7.732 -8.736 14.430 1.00 94.81 176 THR A C 1
ATOM 1395 O O . THR A 1 176 ? -8.478 -8.987 15.373 1.00 94.81 176 THR A O 1
ATOM 1398 N N . GLY A 1 177 ? -8.073 -9.024 13.170 1.00 94.75 177 GLY A N 1
ATOM 1399 C CA . GLY A 1 177 ? -9.378 -9.577 12.799 1.00 94.75 177 GLY A CA 1
ATOM 1400 C C . GLY A 1 177 ? -10.546 -8.599 12.962 1.00 94.75 177 GLY A C 1
ATOM 1401 O O . GLY A 1 177 ? -11.679 -8.961 12.656 1.00 94.75 177 GLY A O 1
ATOM 1402 N N . ARG A 1 178 ? -10.290 -7.360 13.405 1.00 95.56 178 ARG A N 1
ATOM 1403 C CA . ARG A 1 178 ? -11.312 -6.327 13.606 1.00 95.56 178 ARG A CA 1
ATOM 1404 C C . ARG A 1 178 ? -11.825 -5.783 12.279 1.00 95.56 178 ARG A C 1
ATOM 1406 O O . ARG A 1 178 ? -11.074 -5.612 11.318 1.00 95.56 178 ARG A O 1
ATOM 1413 N N . THR A 1 179 ? -13.103 -5.446 12.246 1.00 95.62 179 THR A N 1
ATOM 1414 C CA . THR A 1 179 ? -13.727 -4.653 11.183 1.00 95.62 179 THR A CA 1
ATOM 1415 C C . THR A 1 179 ? -13.324 -3.180 11.292 1.00 95.62 179 THR A C 1
ATOM 1417 O O . THR A 1 179 ? -12.931 -2.693 12.356 1.00 95.62 179 THR A O 1
ATOM 1420 N N . MET A 1 180 ? -13.483 -2.423 10.202 1.00 93.00 180 MET A N 1
ATOM 1421 C CA . MET A 1 180 ? -13.243 -0.974 10.232 1.00 93.00 180 MET A CA 1
ATOM 1422 C C . MET A 1 180 ? -14.129 -0.236 11.239 1.00 93.00 180 MET A C 1
ATOM 1424 O O . MET A 1 180 ? -13.706 0.783 11.778 1.00 93.00 180 MET A O 1
ATOM 1428 N N . ASP A 1 181 ? -15.340 -0.720 11.511 1.00 93.62 181 ASP A N 1
ATOM 1429 C CA . ASP A 1 181 ? -16.245 -0.064 12.457 1.00 93.62 181 ASP A CA 1
ATOM 1430 C C . ASP A 1 181 ? -15.834 -0.304 13.913 1.00 93.62 181 ASP A C 1
ATOM 1432 O O . ASP A 1 181 ? -15.905 0.613 14.734 1.00 93.62 181 ASP A O 1
ATOM 1436 N N . GLU A 1 182 ? -15.304 -1.487 14.225 1.00 95.38 182 GLU A N 1
ATOM 1437 C CA . GLU A 1 182 ? -14.696 -1.763 15.530 1.00 95.38 182 GLU A CA 1
ATOM 1438 C C . GLU A 1 182 ? -13.442 -0.917 15.754 1.00 95.38 182 GLU A C 1
ATOM 1440 O O . GLU A 1 182 ? -13.289 -0.330 16.829 1.00 95.38 182 GLU A O 1
ATOM 1445 N N . ILE A 1 183 ? -12.588 -0.789 14.731 1.00 94.38 183 ILE A N 1
ATOM 1446 C CA . ILE A 1 183 ? -11.411 0.087 14.779 1.00 94.38 183 ILE A CA 1
ATOM 1447 C C . ILE A 1 183 ? -11.855 1.528 15.044 1.00 94.38 183 ILE A C 1
ATOM 1449 O O . ILE A 1 183 ? -11.386 2.136 16.001 1.00 94.38 183 ILE A O 1
ATOM 1453 N N . LYS A 1 184 ? -12.826 2.055 14.282 1.00 91.44 184 LYS A N 1
ATOM 1454 C CA . LYS A 1 184 ? -13.369 3.409 14.494 1.00 91.44 184 LYS A CA 1
ATOM 1455 C C . LYS A 1 184 ? -13.870 3.627 15.914 1.00 91.44 184 LYS A C 1
ATOM 1457 O O . LYS A 1 184 ? -13.558 4.642 16.537 1.00 91.44 184 LYS A O 1
ATOM 1462 N N . LYS A 1 185 ? -14.653 2.682 16.436 1.00 91.81 185 LYS A N 1
ATOM 1463 C CA . LYS A 1 185 ? -15.212 2.772 17.788 1.00 91.81 185 LYS A CA 1
ATOM 1464 C C . LYS A 1 185 ? -14.105 2.837 18.842 1.00 91.81 185 LYS A C 1
ATOM 1466 O O . LYS A 1 185 ? -14.166 3.682 19.732 1.00 91.81 185 LYS A O 1
ATOM 1471 N N . GLN A 1 186 ? -13.093 1.979 18.731 1.00 90.94 186 GLN A N 1
ATOM 1472 C CA . GLN A 1 186 ? -11.984 1.928 19.685 1.00 90.94 186 GLN A CA 1
ATOM 1473 C C . GLN A 1 186 ? -11.058 3.142 19.570 1.00 90.94 186 GLN A C 1
ATOM 1475 O O . GLN A 1 186 ? -10.683 3.714 20.590 1.00 90.94 186 GLN A O 1
ATOM 1480 N N . SER A 1 187 ? -10.735 3.588 18.355 1.00 88.75 187 SER A N 1
ATOM 1481 C CA . SER A 1 187 ? -9.897 4.772 18.140 1.00 88.75 187 SER A CA 1
ATOM 1482 C C . SER A 1 187 ? -10.538 6.046 18.677 1.00 88.75 187 SER A C 1
ATOM 1484 O O . SER A 1 187 ? -9.852 6.860 19.290 1.00 88.75 187 SER A O 1
ATOM 1486 N N . ARG A 1 188 ? -11.858 6.202 18.518 1.00 86.94 188 ARG A N 1
ATOM 1487 C CA . ARG A 1 188 ? -12.601 7.323 19.110 1.00 86.94 188 ARG A CA 1
ATOM 1488 C C . ARG A 1 188 ? -12.584 7.284 20.634 1.00 86.94 188 ARG A C 1
ATOM 1490 O O . ARG A 1 188 ? -12.364 8.315 21.257 1.00 86.94 188 ARG A O 1
ATOM 1497 N N . ALA A 1 189 ? -12.763 6.106 21.233 1.00 87.44 189 ALA A N 1
ATOM 1498 C CA . ALA A 1 189 ? -12.660 5.954 22.683 1.00 87.44 189 ALA A CA 1
ATOM 1499 C C . ALA A 1 189 ? -11.249 6.299 23.197 1.00 87.44 189 ALA A C 1
ATOM 1501 O O . ALA A 1 189 ? -11.121 6.999 24.197 1.00 87.44 189 ALA A O 1
ATOM 1502 N N . ALA A 1 190 ? -10.200 5.878 22.482 1.00 86.25 190 ALA A N 1
ATOM 1503 C CA . ALA A 1 190 ? -8.816 6.202 22.824 1.00 86.25 190 ALA A CA 1
ATOM 1504 C C . ALA A 1 190 ? -8.512 7.705 22.712 1.00 86.25 190 ALA A C 1
ATOM 1506 O O . ALA A 1 190 ? -7.781 8.248 23.537 1.00 86.25 190 ALA A O 1
ATOM 1507 N N . LEU A 1 191 ? -9.102 8.399 21.733 1.00 84.44 191 LEU A N 1
ATOM 1508 C CA . LEU A 1 191 ? -8.936 9.846 21.583 1.00 84.44 191 LEU A CA 1
ATOM 1509 C C . LEU A 1 191 ? -9.517 10.622 22.776 1.00 84.44 191 LEU A C 1
ATOM 1511 O O . LEU A 1 191 ? -8.925 11.610 23.199 1.00 84.44 191 LEU A O 1
ATOM 1515 N N . LEU A 1 192 ? -10.626 10.149 23.361 1.00 85.38 192 LEU A N 1
ATOM 1516 C CA . LEU A 1 192 ? -11.203 10.750 24.572 1.00 85.38 192 LEU A CA 1
ATOM 1517 C C . LEU A 1 192 ? -10.267 10.630 25.782 1.00 85.38 192 LEU A C 1
ATOM 1519 O O . LEU A 1 192 ? -10.221 11.529 26.616 1.00 85.38 192 LEU A O 1
ATOM 1523 N N . THR A 1 193 ? -9.512 9.533 25.884 1.00 88.25 193 THR A N 1
ATOM 1524 C CA . THR A 1 193 ? -8.552 9.319 26.979 1.00 88.25 193 THR A CA 1
ATOM 1525 C C . THR A 1 193 ? -7.180 9.929 26.706 1.00 88.25 193 THR A C 1
ATOM 1527 O O . THR A 1 193 ? -6.418 10.188 27.634 1.00 88.25 193 THR A O 1
ATOM 1530 N N . SER A 1 194 ? -6.827 10.133 25.438 1.00 86.25 194 SER A N 1
ATOM 1531 C CA . SER A 1 194 ? -5.513 10.619 25.012 1.00 86.25 194 SER A CA 1
ATOM 1532 C C . SER A 1 194 ? -5.655 11.570 23.817 1.00 86.25 194 SER A C 1
ATOM 1534 O O . SER A 1 194 ? -5.397 11.177 22.676 1.00 86.25 194 SER A O 1
ATOM 1536 N N . PRO A 1 195 ? -6.028 12.842 24.062 1.00 84.50 195 PRO A N 1
ATOM 1537 C CA . PRO A 1 195 ? -6.317 13.811 23.000 1.00 84.50 195 PRO A CA 1
ATOM 1538 C C . PRO A 1 195 ? -5.136 14.089 22.058 1.00 84.50 195 PRO A C 1
ATOM 1540 O O . PRO A 1 195 ? -5.330 14.428 20.893 1.00 84.50 195 PRO A O 1
ATOM 1543 N N . ASN A 1 196 ? -3.903 13.903 22.540 1.00 85.25 196 ASN A N 1
ATOM 1544 C CA . ASN A 1 196 ? -2.681 14.177 21.781 1.00 85.25 196 ASN A CA 1
ATOM 1545 C C . ASN A 1 196 ? -2.143 12.968 20.998 1.00 85.25 196 ASN A C 1
ATOM 1547 O O . ASN A 1 196 ? -1.164 13.118 20.271 1.00 85.25 196 ASN A O 1
ATOM 1551 N N . MET A 1 197 ? -2.785 11.795 21.088 1.00 84.69 197 MET A N 1
ATOM 1552 C CA . MET A 1 197 ? -2.297 10.541 20.491 1.00 84.69 197 MET A CA 1
ATOM 1553 C C . MET A 1 197 ? -1.968 10.676 18.994 1.00 84.69 197 MET A C 1
ATOM 1555 O O . MET A 1 197 ? -0.962 10.152 18.525 1.00 84.69 197 MET A O 1
ATOM 1559 N N . VAL A 1 198 ? -2.794 11.398 18.232 1.00 81.50 198 VAL A N 1
ATOM 1560 C CA . VAL A 1 198 ? -2.570 11.608 16.790 1.00 81.50 198 VAL A CA 1
ATOM 1561 C C . VAL A 1 198 ? -1.301 12.417 16.535 1.00 81.50 198 VAL A C 1
ATOM 1563 O O . VAL A 1 198 ? -0.479 12.031 15.712 1.00 81.50 198 VAL A O 1
ATOM 1566 N N . GLN A 1 199 ? -1.119 13.512 17.273 1.00 83.62 199 GLN A N 1
ATOM 1567 C CA . GLN A 1 199 ? 0.044 14.387 17.125 1.00 83.62 199 GLN A CA 1
ATOM 1568 C C . GLN A 1 199 ? 1.332 13.670 17.542 1.00 83.62 199 GLN A C 1
ATOM 1570 O O . GLN A 1 199 ? 2.383 13.874 16.939 1.00 83.62 199 GLN A O 1
ATOM 1575 N N . GLU A 1 200 ? 1.260 12.822 18.569 1.00 85.25 200 GLU A N 1
ATOM 1576 C CA . GLU A 1 200 ? 2.379 11.992 19.017 1.00 85.25 200 GLU A CA 1
ATOM 1577 C C . GLU A 1 200 ? 2.774 10.959 17.954 1.00 85.25 200 GLU A C 1
ATOM 1579 O O . GLU A 1 200 ? 3.958 10.844 17.630 1.00 85.25 200 GLU A O 1
ATOM 1584 N N . ASN A 1 201 ? 1.796 10.281 17.345 1.00 84.25 201 ASN A N 1
ATOM 1585 C CA . ASN A 1 201 ? 2.040 9.339 16.251 1.00 84.25 201 ASN A CA 1
ATOM 1586 C C . ASN A 1 201 ? 2.630 10.036 15.015 1.00 84.25 201 ASN A C 1
ATOM 1588 O O . ASN A 1 201 ? 3.632 9.579 14.468 1.00 84.25 201 ASN A O 1
ATOM 1592 N N . GLU A 1 202 ? 2.074 11.181 14.608 1.00 81.94 202 GLU A N 1
ATOM 1593 C CA . GLU A 1 202 ? 2.593 11.966 13.481 1.00 81.94 202 GLU A CA 1
ATOM 1594 C C . GLU A 1 202 ? 4.036 12.426 13.724 1.00 81.94 202 GLU A C 1
ATOM 1596 O O . GLU A 1 202 ? 4.869 12.337 12.818 1.00 81.94 202 GLU A O 1
ATOM 1601 N N . ARG A 1 203 ? 4.370 12.865 14.947 1.00 84.12 203 ARG A N 1
ATOM 1602 C CA . ARG A 1 203 ? 5.750 13.216 15.322 1.00 84.12 203 ARG A CA 1
ATOM 1603 C C . ARG A 1 203 ? 6.683 12.016 15.239 1.00 84.12 203 ARG A C 1
ATOM 1605 O O . ARG A 1 203 ? 7.784 12.155 14.713 1.00 84.12 203 ARG A O 1
ATOM 1612 N N . MET A 1 204 ? 6.250 10.856 15.731 1.00 85.12 204 MET A N 1
ATOM 1613 C CA . MET A 1 204 ? 7.036 9.623 15.684 1.00 85.12 204 MET A CA 1
ATOM 1614 C C . MET A 1 204 ? 7.351 9.224 14.238 1.00 85.12 204 MET A C 1
ATOM 1616 O O . MET A 1 204 ? 8.512 9.031 13.885 1.00 85.12 204 MET A O 1
ATOM 1620 N N . TRP A 1 205 ? 6.342 9.181 13.367 1.00 84.38 205 TRP A N 1
ATOM 1621 C CA . TRP A 1 205 ? 6.532 8.798 11.966 1.00 84.38 205 TRP A CA 1
ATOM 1622 C C . TRP A 1 205 ? 7.305 9.837 11.154 1.00 84.38 205 TRP A C 1
ATOM 1624 O O . TRP A 1 205 ? 8.087 9.473 10.273 1.00 84.38 205 TRP A O 1
ATOM 1634 N N . SER A 1 206 ? 7.131 11.123 11.463 1.00 82.38 206 SER A N 1
ATOM 1635 C CA . SER A 1 206 ? 7.926 12.189 10.845 1.00 82.38 206 SER A CA 1
ATOM 1636 C C . SER A 1 206 ? 9.399 12.084 11.259 1.00 82.38 206 SER A C 1
ATOM 1638 O O . SER A 1 206 ? 10.289 12.243 10.430 1.00 82.38 206 SER A O 1
ATOM 1640 N N . ALA A 1 207 ? 9.681 11.735 12.520 1.00 84.12 207 ALA A N 1
ATOM 1641 C CA . ALA A 1 207 ? 11.047 11.505 12.992 1.00 84.12 207 ALA A CA 1
ATOM 1642 C C . ALA A 1 207 ? 11.707 10.287 12.321 1.00 84.12 207 ALA A C 1
ATOM 1644 O O . ALA A 1 207 ? 12.896 10.330 12.016 1.00 84.12 207 ALA A O 1
ATOM 1645 N N . GLU A 1 208 ? 10.947 9.222 12.046 1.00 84.00 208 GLU A N 1
ATOM 1646 C CA . GLU A 1 208 ? 11.456 8.039 11.336 1.00 84.00 208 GLU A CA 1
ATOM 1647 C C . GLU A 1 208 ? 11.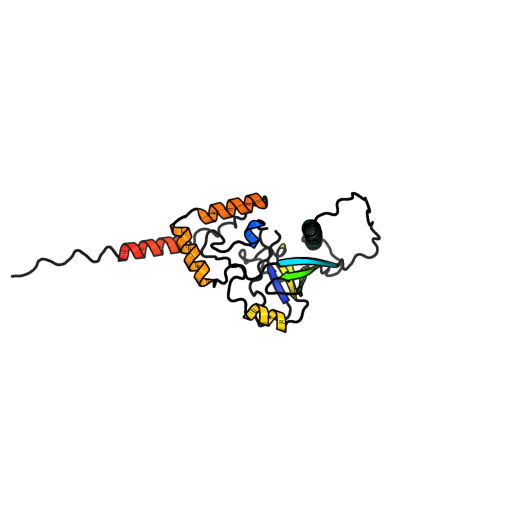801 8.312 9.866 1.00 84.00 208 GLU A C 1
ATOM 1649 O O . GLU A 1 208 ? 12.691 7.669 9.308 1.00 84.00 208 GLU A O 1
ATOM 1654 N N . THR A 1 209 ? 11.074 9.221 9.218 1.00 78.19 209 THR A N 1
ATOM 1655 C CA . THR A 1 209 ? 11.225 9.504 7.782 1.00 78.19 209 THR A CA 1
ATOM 1656 C C . THR A 1 209 ? 12.111 10.710 7.497 1.00 78.19 209 THR A C 1
ATOM 1658 O O . THR A 1 209 ? 12.655 10.810 6.400 1.00 78.19 209 THR A O 1
ATOM 1661 N N . GLY A 1 210 ? 12.273 11.614 8.468 1.00 77.69 210 GLY A N 1
ATOM 1662 C CA . GLY A 1 210 ? 12.915 12.912 8.271 1.00 77.69 210 GLY A CA 1
ATOM 1663 C C . GLY A 1 210 ? 12.049 13.917 7.500 1.00 77.69 210 GLY A C 1
ATOM 1664 O O . GLY A 1 210 ? 12.526 15.008 7.194 1.00 77.69 210 GLY A O 1
ATOM 1665 N N . GLU A 1 211 ? 10.790 13.581 7.198 1.00 72.81 211 GLU A N 1
ATOM 1666 C CA . GLU A 1 211 ? 9.835 14.434 6.486 1.00 72.81 211 GLU A CA 1
ATOM 1667 C C . GLU A 1 211 ? 8.608 14.721 7.360 1.00 72.81 211 GLU A C 1
ATOM 1669 O O . GLU A 1 211 ? 8.133 13.855 8.090 1.00 72.81 211 GLU A O 1
ATOM 1674 N N . SER A 1 212 ? 8.065 15.942 7.287 1.00 67.25 212 SER A N 1
ATOM 1675 C CA . SER A 1 212 ? 6.814 16.267 7.984 1.00 67.25 212 SER A CA 1
ATOM 1676 C C . SER A 1 212 ? 5.628 15.641 7.255 1.00 67.25 212 SER A C 1
ATOM 1678 O O . SER A 1 212 ? 5.367 15.974 6.098 1.00 67.25 212 SER A O 1
ATOM 1680 N N . LEU A 1 213 ? 4.867 14.793 7.948 1.00 61.31 213 LEU A N 1
ATOM 1681 C CA . LEU A 1 213 ? 3.640 14.177 7.423 1.00 61.31 213 LEU A CA 1
ATOM 1682 C C . LEU A 1 213 ? 2.428 15.120 7.382 1.00 61.31 213 LEU A C 1
ATOM 1684 O O . LEU A 1 213 ? 1.342 14.717 6.960 1.00 61.31 213 LEU A O 1
ATOM 1688 N N . SER A 1 214 ? 2.581 16.371 7.820 1.00 58.09 214 SER A N 1
ATOM 1689 C CA . SER A 1 214 ? 1.484 17.333 7.851 1.00 58.09 214 SER A CA 1
ATOM 1690 C C . SER A 1 214 ? 1.037 17.689 6.429 1.00 58.09 214 SER A C 1
ATOM 1692 O O . SER A 1 214 ? 1.734 18.409 5.708 1.00 58.09 214 SER A O 1
ATOM 1694 N N . TYR A 1 215 ? -0.153 17.239 6.032 1.00 50.28 215 TYR A N 1
ATOM 1695 C CA . TYR A 1 215 ? -0.854 17.835 4.898 1.00 50.28 215 TYR A CA 1
ATOM 1696 C C . TYR A 1 215 ? -1.107 19.321 5.205 1.00 50.28 215 TYR A C 1
ATOM 1698 O O . TYR A 1 215 ? -1.473 19.636 6.342 1.00 50.28 215 TYR A O 1
ATOM 1706 N N . PRO A 1 216 ? -0.952 20.241 4.232 1.00 42.75 216 PRO A N 1
ATOM 1707 C CA . PRO A 1 216 ? -1.441 21.600 4.403 1.00 42.75 216 PRO A CA 1
ATOM 1708 C C . PRO A 1 216 ? -2.911 21.496 4.796 1.00 42.75 216 PRO A C 1
ATOM 1710 O O . PRO A 1 216 ? -3.692 20.858 4.083 1.00 42.75 216 PRO A O 1
ATOM 1713 N N . GLN A 1 217 ? -3.270 22.043 5.957 1.00 40.47 217 GLN A N 1
ATOM 1714 C CA . GLN A 1 217 ? -4.656 22.065 6.390 1.00 40.47 217 GLN A CA 1
ATOM 1715 C C . GLN A 1 217 ? -5.469 22.703 5.262 1.00 40.47 217 GLN A C 1
ATOM 1717 O O . GLN A 1 217 ? -5.225 23.843 4.872 1.00 40.47 217 GLN A O 1
ATOM 1722 N N . ALA A 1 218 ? -6.422 21.954 4.704 1.00 38.34 218 ALA A N 1
ATOM 1723 C CA . ALA A 1 218 ? -7.549 22.585 4.045 1.00 38.34 218 ALA A CA 1
ATOM 1724 C C . ALA A 1 218 ? -8.269 23.344 5.161 1.00 38.34 218 ALA A C 1
ATOM 1726 O O . ALA A 1 218 ? -8.987 22.732 5.953 1.00 38.34 218 ALA A O 1
ATOM 1727 N N . GLU A 1 219 ? -7.939 24.625 5.300 1.00 37.69 219 GLU A N 1
ATOM 1728 C CA . GLU A 1 219 ? -8.340 25.459 6.423 1.00 37.69 219 GLU A CA 1
ATOM 1729 C C . GLU A 1 219 ? -9.847 25.313 6.734 1.00 37.69 219 GLU A C 1
ATOM 1731 O O . GLU A 1 219 ? -10.733 25.402 5.877 1.00 37.69 219 GLU A O 1
ATOM 1736 N N . ASP A 1 220 ? -10.116 25.062 8.014 1.00 42.56 220 ASP A N 1
ATOM 1737 C CA . ASP A 1 220 ? -11.233 25.617 8.780 1.00 42.56 220 ASP A CA 1
ATOM 1738 C C . ASP A 1 220 ? -12.692 25.223 8.521 1.00 42.56 220 ASP A C 1
ATOM 1740 O O . ASP A 1 220 ? -13.564 25.717 9.236 1.00 42.56 220 ASP A O 1
ATOM 1744 N N . SER A 1 221 ? -13.037 24.301 7.617 1.00 42.53 221 SER A N 1
ATOM 1745 C CA . SER A 1 221 ? -14.476 24.080 7.320 1.00 42.53 221 SER A CA 1
ATOM 1746 C C . SER A 1 221 ? -15.149 22.862 7.972 1.00 42.53 221 SER A C 1
ATOM 1748 O O . SER A 1 221 ? -16.381 22.790 7.970 1.00 42.53 221 SER A O 1
ATOM 1750 N N . LYS A 1 222 ? -14.397 21.889 8.512 1.00 43.59 222 LYS A N 1
ATOM 1751 C CA . LYS A 1 222 ? -14.984 20.640 9.054 1.00 43.59 222 LYS A CA 1
ATOM 1752 C C . LYS A 1 222 ? -14.787 20.416 10.550 1.00 43.59 222 LYS A C 1
ATOM 1754 O O . LYS A 1 222 ? -15.743 19.997 11.189 1.00 43.59 222 LYS A O 1
ATOM 1759 N N . ALA A 1 223 ? -13.618 20.736 11.104 1.00 42.91 223 ALA A N 1
ATOM 1760 C CA . ALA A 1 223 ? -13.363 20.557 12.537 1.00 42.91 223 ALA A CA 1
ATOM 1761 C C . ALA A 1 223 ? -14.269 21.462 13.396 1.00 42.91 223 ALA A C 1
ATOM 1763 O O . ALA A 1 223 ? -14.909 20.974 14.319 1.00 42.91 223 ALA A O 1
ATOM 1764 N N . LYS A 1 224 ? -14.466 22.726 12.985 1.00 40.84 224 LYS A N 1
ATOM 1765 C CA . LYS A 1 224 ? -15.421 23.649 13.627 1.00 40.84 224 LYS A CA 1
ATOM 1766 C C . LYS A 1 224 ? -1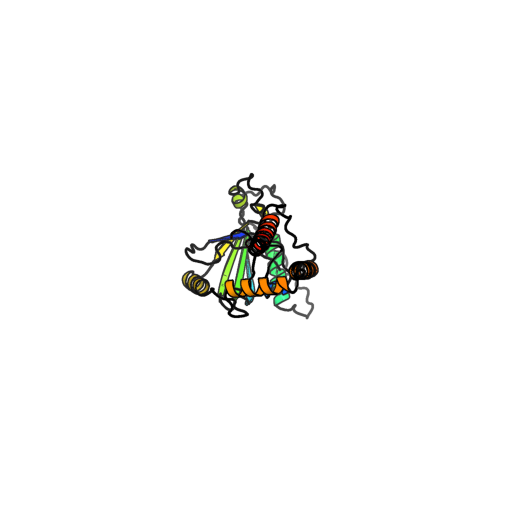6.867 23.142 13.640 1.00 40.84 224 LYS A C 1
ATOM 1768 O O . LYS A 1 224 ? -17.585 23.397 14.593 1.00 40.84 224 LYS A O 1
ATOM 1773 N N . LYS A 1 225 ? -17.292 22.393 12.613 1.00 46.16 225 LYS A N 1
ATOM 1774 C CA . LYS A 1 225 ? -18.667 21.871 12.526 1.00 46.16 225 LYS A CA 1
ATOM 1775 C C . LYS A 1 225 ? -18.921 20.657 13.417 1.00 46.16 225 LYS A C 1
ATOM 1777 O O . LYS A 1 225 ? -20.056 20.469 13.832 1.00 46.16 225 LYS A O 1
ATOM 1782 N N . GLU A 1 226 ? -17.913 19.822 13.674 1.00 48.47 226 GLU A N 1
ATOM 1783 C CA . GLU A 1 226 ? -18.054 18.708 14.627 1.00 48.47 226 GLU A CA 1
ATOM 1784 C C . GLU A 1 226 ? -17.957 19.197 16.081 1.00 48.47 226 GLU A C 1
ATOM 1786 O O . GLU A 1 226 ? -18.666 18.669 16.932 1.00 48.47 226 GLU A O 1
ATOM 1791 N N . GLU A 1 227 ? -17.172 20.246 16.351 1.00 47.03 227 GLU A N 1
ATOM 1792 C CA . GLU A 1 227 ? -17.087 20.881 17.674 1.00 47.03 227 GLU A CA 1
ATOM 1793 C C . GLU A 1 227 ? -18.367 21.678 18.015 1.00 47.03 227 GLU A C 1
ATOM 1795 O O . GLU A 1 227 ? -18.953 21.447 19.072 1.00 47.03 227 GLU A O 1
ATOM 1800 N N . GLU A 1 228 ? -18.914 22.477 17.082 1.00 47.69 228 GLU A N 1
ATOM 1801 C CA . GLU A 1 228 ? -20.227 23.143 17.251 1.00 47.69 228 GLU A CA 1
ATOM 1802 C C . GLU A 1 228 ? -21.390 22.140 17.391 1.00 47.69 228 GLU A C 1
ATOM 1804 O O . GLU A 1 228 ? -22.340 22.378 18.138 1.00 47.69 228 GLU A O 1
ATOM 1809 N N . ALA A 1 229 ? -21.337 20.996 16.697 1.00 50.12 229 ALA A N 1
ATOM 1810 C CA . ALA A 1 229 ? -22.372 19.967 16.813 1.00 50.12 229 ALA A CA 1
ATOM 1811 C C . ALA A 1 229 ? -22.349 19.256 18.179 1.00 50.12 229 ALA A C 1
ATOM 1813 O O . ALA A 1 229 ? -23.404 18.838 18.663 1.00 50.12 229 ALA A O 1
ATOM 1814 N N . LEU A 1 230 ? -21.174 19.134 18.809 1.00 47.47 230 LEU A N 1
ATOM 1815 C CA . LEU A 1 230 ? -21.049 18.613 20.171 1.00 47.47 230 LEU A CA 1
ATOM 1816 C C . LEU A 1 230 ? -21.477 19.646 21.223 1.00 47.47 230 LEU A C 1
ATOM 1818 O O . LEU A 1 230 ? -22.157 19.269 22.176 1.00 47.47 230 LEU A O 1
ATOM 1822 N N . GLU A 1 231 ? -21.176 20.933 21.036 1.00 49.53 231 GLU A N 1
ATOM 1823 C CA . GLU A 1 231 ? -21.641 21.988 21.949 1.00 49.53 231 GLU A CA 1
ATOM 1824 C C . GLU A 1 231 ? -23.170 22.176 21.906 1.00 49.53 231 GLU A C 1
ATOM 1826 O O . GLU A 1 231 ? -23.802 22.300 22.957 1.00 49.53 231 GLU A O 1
ATOM 1831 N N . CYS A 1 232 ? -23.811 22.084 20.732 1.00 45.16 232 CYS A N 1
ATOM 1832 C CA . CYS A 1 232 ? -25.277 22.138 20.629 1.00 45.16 232 CYS A CA 1
ATOM 1833 C C . CYS A 1 232 ? -25.987 20.934 21.276 1.00 45.16 232 CYS A C 1
ATOM 1835 O O . CYS A 1 232 ? -27.094 21.087 21.802 1.00 45.16 232 CYS A O 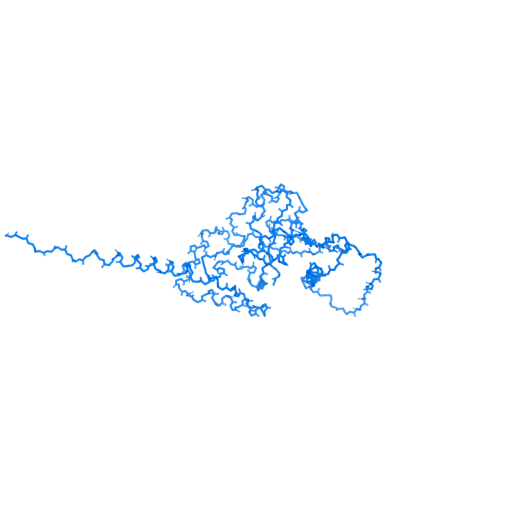1
ATOM 1837 N N . ALA A 1 233 ? -25.377 19.744 21.263 1.00 49.06 233 ALA A N 1
ATOM 1838 C CA . ALA A 1 233 ? -25.949 18.554 21.899 1.00 49.06 233 ALA A CA 1
ATOM 1839 C C . ALA A 1 233 ? -25.895 18.634 23.434 1.00 49.06 233 ALA A C 1
ATOM 1841 O O . ALA A 1 233 ? -26.822 18.184 24.104 1.00 49.06 233 ALA A O 1
ATOM 1842 N N . VAL A 1 234 ? -24.848 19.253 23.989 1.00 49.78 234 VAL A N 1
ATOM 1843 C CA . VAL A 1 234 ? -24.714 19.474 25.438 1.00 49.78 234 VAL A CA 1
ATOM 1844 C C . VAL A 1 234 ? -25.626 20.614 25.910 1.00 49.78 234 VAL A C 1
ATOM 1846 O O . VAL A 1 234 ? -26.254 20.489 26.958 1.00 49.78 234 VAL A O 1
ATOM 1849 N N . ALA A 1 235 ? -25.794 21.677 25.115 1.00 48.62 235 ALA A N 1
ATOM 1850 C CA . ALA A 1 235 ? -26.723 22.769 25.427 1.00 48.62 235 ALA A CA 1
ATOM 1851 C C . ALA A 1 235 ? -28.208 22.350 25.370 1.00 48.62 235 ALA A C 1
ATOM 1853 O O . ALA A 1 235 ? -29.027 22.900 26.102 1.00 48.62 235 ALA A O 1
ATOM 1854 N N . SER A 1 236 ? -28.557 21.353 24.549 1.00 47.25 236 SER A N 1
ATOM 1855 C CA . SER A 1 236 ? -29.937 20.846 24.439 1.00 47.25 236 SER A CA 1
ATOM 1856 C C . SER A 1 236 ? -30.339 19.889 25.572 1.00 47.25 236 SER A C 1
ATOM 1858 O O . SER A 1 236 ? -31.521 19.620 25.737 1.00 47.25 236 SER A O 1
ATOM 1860 N N . LEU A 1 237 ? -29.382 19.384 26.360 1.00 48.56 237 LEU A N 1
ATOM 1861 C CA . LEU A 1 237 ? -29.633 18.496 27.508 1.00 48.56 237 LEU A CA 1
ATOM 1862 C C . LEU A 1 237 ? -29.659 19.236 28.859 1.00 48.56 237 LEU A C 1
ATOM 1864 O O . LEU A 1 237 ? -29.836 18.601 29.893 1.00 48.56 237 LEU A O 1
ATOM 1868 N N . GLY A 1 238 ? -29.465 20.560 28.863 1.00 46.59 238 GLY A N 1
ATOM 1869 C CA . GLY A 1 238 ? -29.411 21.388 30.075 1.00 46.59 238 GLY A CA 1
ATOM 1870 C C . GLY A 1 238 ? -30.590 22.347 30.270 1.00 46.59 238 GLY A C 1
ATOM 1871 O O . GLY A 1 238 ? -30.487 23.235 31.109 1.00 46.59 238 GLY A O 1
ATOM 1872 N N . LEU A 1 239 ? -31.668 22.226 29.485 1.00 48.31 239 LEU A N 1
ATOM 1873 C CA . LEU A 1 239 ? -32.814 23.154 29.507 1.00 48.31 239 LEU A CA 1
ATOM 1874 C C . LEU A 1 239 ? -34.181 22.466 29.679 1.00 48.31 239 LEU A C 1
ATOM 1876 O O . LEU A 1 239 ? -35.208 23.037 29.324 1.00 48.31 239 LEU A O 1
ATOM 1880 N N . GLU A 1 240 ? -34.214 21.267 30.255 1.00 49.41 240 GLU A N 1
ATOM 1881 C CA . GLU A 1 240 ? -35.459 20.596 30.648 1.00 49.41 240 GLU A CA 1
ATOM 1882 C C . GLU A 1 240 ? -35.389 20.192 32.123 1.00 49.41 240 GLU A C 1
ATOM 1884 O O . GLU A 1 240 ? -35.351 19.012 32.420 1.00 49.41 240 GLU A O 1
ATOM 1889 N N . ASP A 1 241 ? -35.285 21.160 33.034 1.00 49.16 241 ASP A N 1
ATOM 1890 C CA . ASP A 1 241 ? -35.641 21.001 34.455 1.00 49.16 241 ASP A CA 1
ATOM 1891 C C . ASP A 1 241 ? -35.544 22.376 35.130 1.00 49.16 241 ASP A C 1
ATOM 1893 O O . ASP A 1 241 ? -34.530 22.700 35.735 1.00 49.16 241 ASP A O 1
ATOM 1897 N N . ASP A 1 242 ? -36.547 23.233 34.917 1.00 49.41 242 ASP A N 1
ATOM 1898 C CA . ASP A 1 242 ? -36.989 24.267 35.873 1.00 49.41 242 ASP A CA 1
ATOM 1899 C C . ASP A 1 242 ? -38.044 25.168 35.212 1.00 49.41 242 ASP A C 1
ATOM 1901 O O . ASP A 1 242 ? -37.786 26.319 34.878 1.00 49.41 242 ASP A O 1
ATOM 1905 N N . GLU A 1 243 ? -39.257 24.652 34.999 1.00 48.78 243 GLU A N 1
ATOM 1906 C CA . GLU A 1 243 ? -40.462 25.494 34.958 1.00 48.78 243 GLU A CA 1
ATOM 1907 C C . GLU A 1 243 ? -41.719 24.619 35.000 1.00 48.78 243 GLU A C 1
ATOM 1909 O O . GLU A 1 243 ? -42.217 24.164 33.973 1.00 48.78 243 GLU A O 1
ATOM 1914 N N . GLN A 1 244 ? -42.230 24.368 36.209 1.00 42.03 244 GLN A N 1
ATOM 1915 C CA . GLN A 1 244 ? -43.653 24.515 36.538 1.00 42.03 244 GLN A CA 1
ATOM 1916 C C . GLN A 1 244 ? -43.893 24.119 37.995 1.00 42.03 244 GLN A C 1
ATOM 1918 O O . GLN A 1 244 ? -44.242 22.987 38.317 1.00 42.03 244 GLN A O 1
ATOM 1923 N N . ASP A 1 245 ? -43.795 25.110 38.874 1.00 46.84 245 ASP A N 1
ATOM 1924 C CA . ASP A 1 245 ? -44.796 25.225 39.922 1.00 46.84 245 ASP A CA 1
ATOM 1925 C C . ASP A 1 245 ? -45.268 26.683 40.001 1.00 46.84 245 ASP A C 1
ATOM 1927 O O . ASP A 1 245 ? -44.547 27.608 39.631 1.00 46.84 245 ASP A O 1
ATOM 1931 N N . VAL A 1 246 ? -46.484 26.857 40.512 1.00 45.69 246 VAL A N 1
ATOM 1932 C CA . VAL A 1 246 ? -47.239 28.103 40.717 1.00 45.69 246 VAL A CA 1
ATOM 1933 C C . VAL A 1 246 ? -48.138 28.539 39.551 1.00 45.69 246 VAL A C 1
ATOM 1935 O O . VAL A 1 246 ? -47.827 29.454 38.794 1.00 45.69 246 VAL A O 1
ATOM 1938 N N . ALA A 1 247 ? -49.355 27.980 39.521 1.00 43.06 247 ALA A N 1
ATOM 1939 C CA . ALA A 1 247 ? -50.581 28.781 39.662 1.00 43.06 247 ALA A CA 1
ATOM 1940 C C . ALA A 1 247 ? -51.852 27.907 39.681 1.00 43.06 247 ALA A C 1
ATOM 1942 O O . ALA A 1 247 ? -52.306 27.462 38.630 1.00 43.06 247 ALA A O 1
ATOM 1943 N N . SER A 1 248 ? -52.521 27.803 40.838 1.00 45.72 248 SER A N 1
ATOM 1944 C CA . SER A 1 248 ? -53.897 28.316 41.041 1.00 45.72 248 SER A CA 1
ATOM 1945 C C . SER A 1 248 ? -54.719 27.531 42.077 1.00 45.72 248 SER A C 1
ATOM 1947 O O . SER A 1 248 ? -55.105 26.397 41.822 1.00 45.72 248 SER A O 1
ATOM 1949 N N . ARG A 1 249 ? -55.138 28.290 43.105 1.00 40.22 249 ARG A N 1
ATOM 1950 C CA . ARG A 1 249 ? -56.332 28.164 43.971 1.00 40.22 249 ARG A CA 1
ATOM 1951 C C . ARG A 1 249 ? -56.315 27.186 45.141 1.00 40.22 249 ARG A C 1
ATOM 1953 O O . ARG A 1 249 ? -56.294 25.963 44.918 1.00 40.22 249 ARG A O 1
#

Radius of gyration: 24.5 Å; chains: 1; bounding box: 90×44×73 Å

Foldseek 3Di:
DWDWDFPCALAPPHPFKTKTFTADDWFPVVQCDFADAAPDLDTDFNLKDDDKAWPDKDFVPDDDDPDDPPPDDDPDDPDPRVVRVVVVVVLVVQQQDPDLPPDDDDFGKTKTKMFTCIPLDHRKIKIKIDTSCCQVVDDPPPPVDPHSRRIIMIGTPDDSVSSNVSVVPSQAHPVPRDGPVRSSVVNVVVCVVPVCVNVVSQVVGCVNVVHRNDDDPPPDDPPVVVVVVVVVVVVVVPPPPDDDDDDDD

pLDDT: mean 72.76, std 18.78, range [37.19, 95.62]

Secondary structure (DSSP, 8-state):
---EE-TTTTPSS--SEEEEEE-PPPPGGGGG--EE-SSSS-EE-----EEEEEEEEE-TT-------------S-PPPHHHHHHHHHHHHHHHHS-S-TT---SS---EEEEEEEEESSSTTEEEEEEE-TTGGGGS-TT-TTSPPGGGEEEEEE-S-HHHHHHHHHT--B-TTT--BHHHHHHHHHHHHHH-TTHHHHHHHHHHHHHSS---PPP--SSSHHHHHHHHHHHHHTTSSSSS-------